Protein AF-A0AAV4FQ85-F1 (afdb_monomer_lite)

Sequence (298 aa):
MPHSGNQVNLNYLKMLDMAVTSIPEVSSVVGKAGRVESTLDPAPMSMFENIIHYKSEYKTDQNGRKITFSVDKNGEFIKNKNGALIPDEEGKYFRQWRPHIKNPDDIWKEIVKVSQFPGLTSPPKLQPIETRLIMLQTGMRAPMGIKIQGDDLKVIEAFGLALENHLKNVEEIETASIFSDRIVGKPYLLIDIHRHKIARYGLSIAQVQKQIQTLIGGMPLTTLIHKRERYKVRVRYPRELRNKAAYHILLVNYTFEGTRFDEILQLQKQLLDLKLKRITSKIQTHIAKAGIEKLIDY

Foldseek 3Di:
DVADDLVVLVVLQVQLQVLLVPAQQWDHKDKDAADDPDPLGRGHRNDIDIDIHTDDQWDADPVRHFFFFDADPVRHFDADPVRHTHTDPPGHTHGRDDPVCDDVVSSVVSSQVSSDDPPDAGDADDDPVRQSVCCVVPVDRAPDKDKFWDADLVVQQVVLVVVLVVQCPDPPFDNSFKDWDHQWFHKDKDKDFDQVLVVVVVDDPVNLVVQCCQAQVFPFPDWDDDPPDIHGDGHYDDVVCNVVPVQVRDDPDDPDDDDDPVVSSVSSCVGIDIDTDGDRDDFDDDPNITIIMIHTYD

pLDDT: mean 81.12, std 14.51, range [36.56, 97.19]

InterPro domains:
  IPR001036 Acriflavin resistance protein [PF00873] (113-244)
  IPR001036 Acriflavin resistance protein [PTHR32063] (13-252)
  IPR027463 Multidrug efflux transporter AcrB TolC docking domain, DN/DC subdomains [G3DSA:3.30.2090.10] (189-245)
  IPR027463 Multidrug efflux transporter AcrB TolC docking domain, DN/DC subdomains [SSF82714] (187-244)

Radius of gyration: 28.04 Å; chains: 1; bounding box: 68×39×86 Å

Structure (mmCIF, N/CA/C/O backbone):
data_AF-A0AAV4FQ85-F1
#
_entry.id   AF-A0AAV4FQ85-F1
#
loop_
_atom_site.group_PDB
_atom_site.id
_atom_site.type_symbol
_atom_site.label_atom_id
_atom_site.label_alt_id
_atom_site.label_comp_id
_atom_site.label_asym_id
_atom_site.label_entity_id
_atom_site.label_seq_id
_atom_site.pdbx_PDB_ins_code
_atom_site.Cartn_x
_atom_site.Cartn_y
_atom_site.Cartn_z
_atom_site.occupancy
_atom_site.B_iso_or_equiv
_atom_site.auth_seq_id
_atom_site.auth_comp_id
_atom_site.auth_asym_id
_atom_site.auth_atom_id
_atom_site.pdbx_PDB_model_num
ATOM 1 N N . MET A 1 1 ? -5.338 -8.398 -0.415 1.00 61.44 1 MET A N 1
ATOM 2 C CA . MET A 1 1 ? -5.908 -8.955 0.843 1.00 61.44 1 MET A CA 1
ATOM 3 C C . MET A 1 1 ? -6.339 -7.859 1.824 1.00 61.44 1 MET A C 1
ATOM 5 O O . MET A 1 1 ? -5.486 -7.190 2.386 1.00 61.44 1 MET A O 1
ATOM 9 N N . PRO A 1 2 ? -7.638 -7.658 2.081 1.00 63.19 2 PRO A N 1
ATOM 10 C CA . PRO A 1 2 ? -8.113 -6.557 2.931 1.00 63.19 2 PRO A CA 1
ATOM 11 C C . PRO A 1 2 ? -7.914 -6.761 4.446 1.00 63.19 2 PRO A C 1
ATOM 13 O O . PRO A 1 2 ? -7.946 -5.788 5.188 1.00 63.19 2 PRO A O 1
ATOM 16 N N . HIS A 1 3 ? -7.690 -7.984 4.938 1.00 72.00 3 HIS A N 1
ATOM 17 C CA . HIS A 1 3 ? -7.560 -8.280 6.379 1.00 72.00 3 HIS A CA 1
ATOM 18 C C . HIS A 1 3 ? -6.127 -8.601 6.843 1.00 72.00 3 HIS A C 1
ATOM 20 O O . HIS A 1 3 ? -5.936 -9.091 7.957 1.00 72.00 3 HIS A O 1
ATOM 26 N N . SER A 1 4 ? -5.117 -8.405 5.997 1.00 79.81 4 SER A N 1
ATOM 27 C CA . SER A 1 4 ? -3.714 -8.644 6.350 1.00 79.81 4 SER A CA 1
ATOM 28 C C . SER A 1 4 ? -3.194 -7.585 7.328 1.00 79.81 4 SER A C 1
ATOM 30 O O . SER A 1 4 ? -3.540 -6.404 7.251 1.00 79.81 4 SER A O 1
ATOM 32 N N . GLY A 1 5 ? -2.340 -8.011 8.262 1.00 84.75 5 GLY A N 1
ATOM 33 C CA . GLY A 1 5 ? -1.663 -7.101 9.185 1.00 84.75 5 GLY A CA 1
ATOM 34 C C . GLY A 1 5 ? -0.588 -6.261 8.490 1.00 84.75 5 GLY A C 1
ATOM 35 O O . GLY A 1 5 ? -0.039 -6.662 7.464 1.00 84.75 5 GLY A O 1
ATOM 36 N N . ASN A 1 6 ? -0.230 -5.122 9.089 1.00 89.19 6 ASN A N 1
ATOM 37 C CA . ASN A 1 6 ? 0.738 -4.178 8.512 1.00 89.19 6 ASN A CA 1
ATOM 38 C C . ASN A 1 6 ? 2.081 -4.831 8.153 1.00 89.19 6 ASN A C 1
ATOM 40 O O . ASN A 1 6 ? 2.627 -4.536 7.098 1.00 89.19 6 ASN A O 1
ATOM 44 N N . GLN A 1 7 ? 2.591 -5.745 8.985 1.00 89.50 7 GLN A N 1
ATOM 45 C CA . GLN A 1 7 ? 3.856 -6.433 8.706 1.00 89.50 7 GLN A CA 1
ATOM 46 C C . GLN A 1 7 ? 3.789 -7.275 7.429 1.00 89.50 7 GLN A C 1
ATOM 48 O O . GLN A 1 7 ? 4.711 -7.251 6.623 1.00 89.50 7 GLN A O 1
ATOM 53 N N . VAL A 1 8 ? 2.686 -8.000 7.239 1.00 90.00 8 VAL A N 1
ATOM 54 C CA . VAL A 1 8 ? 2.466 -8.826 6.048 1.00 90.00 8 VAL A CA 1
ATOM 55 C C . VAL A 1 8 ? 2.385 -7.933 4.813 1.00 90.00 8 VAL A C 1
ATOM 57 O O . VAL A 1 8 ? 3.040 -8.215 3.818 1.00 90.00 8 VAL A O 1
ATOM 60 N N . ASN A 1 9 ? 1.659 -6.815 4.901 1.00 91.06 9 ASN A N 1
ATOM 61 C CA . ASN A 1 9 ? 1.559 -5.846 3.807 1.00 91.06 9 ASN A CA 1
ATOM 62 C C . ASN A 1 9 ? 2.917 -5.244 3.428 1.00 91.06 9 ASN A C 1
ATOM 64 O O . ASN A 1 9 ? 3.238 -5.165 2.249 1.00 91.06 9 ASN A O 1
ATOM 68 N N . LEU A 1 10 ? 3.741 -4.880 4.415 1.00 92.06 10 LEU A N 1
ATOM 69 C CA . LEU A 1 10 ? 5.095 -4.383 4.165 1.00 92.06 10 LEU A CA 1
ATOM 70 C C . LEU A 1 10 ? 5.994 -5.443 3.519 1.00 92.06 10 LEU A C 1
ATOM 72 O O . LEU A 1 10 ? 6.816 -5.102 2.676 1.00 92.06 10 LEU A O 1
ATOM 76 N N . ASN A 1 11 ? 5.846 -6.716 3.894 1.00 92.69 11 ASN A N 1
ATOM 77 C CA . ASN A 1 11 ? 6.596 -7.800 3.264 1.00 92.69 11 ASN A CA 1
ATOM 78 C C . ASN A 1 11 ? 6.191 -7.966 1.793 1.00 92.69 11 ASN A C 1
ATOM 80 O O . ASN A 1 11 ? 7.070 -8.032 0.940 1.00 92.69 11 ASN A O 1
ATOM 84 N N . TYR A 1 12 ? 4.888 -7.957 1.490 1.00 92.12 12 TYR A N 1
ATOM 85 C CA . TYR A 1 12 ? 4.402 -7.999 0.107 1.00 92.12 12 TYR A CA 1
ATOM 86 C C . TYR A 1 12 ? 4.911 -6.820 -0.723 1.00 92.12 12 TYR A C 1
ATOM 88 O O . TYR A 1 12 ? 5.413 -7.040 -1.819 1.00 92.12 12 TYR A O 1
ATOM 96 N N . LEU A 1 13 ? 4.842 -5.595 -0.189 1.00 93.56 13 LEU A N 1
ATOM 97 C CA . LEU A 1 13 ? 5.357 -4.409 -0.876 1.00 93.56 13 LEU A CA 1
ATOM 98 C C . LEU A 1 13 ? 6.850 -4.552 -1.199 1.00 93.56 13 LEU A C 1
ATOM 100 O O . LEU A 1 13 ? 7.262 -4.324 -2.326 1.00 93.56 13 LEU A O 1
ATOM 104 N N . LYS A 1 14 ? 7.661 -4.999 -0.233 1.00 93.94 14 LYS A N 1
ATOM 105 C CA . LYS A 1 14 ? 9.098 -5.217 -0.455 1.00 93.94 14 LYS A CA 1
ATOM 106 C C . LYS A 1 14 ? 9.365 -6.283 -1.514 1.00 93.94 14 LYS A C 1
ATOM 108 O O . LYS A 1 14 ? 10.260 -6.110 -2.332 1.00 93.94 14 LYS A O 1
ATOM 113 N N . MET A 1 15 ? 8.623 -7.389 -1.482 1.00 93.44 15 MET A N 1
ATOM 114 C CA . MET A 1 15 ? 8.759 -8.461 -2.472 1.00 93.44 15 MET A CA 1
ATOM 115 C C . MET A 1 15 ? 8.399 -7.972 -3.876 1.00 93.44 15 MET A C 1
ATOM 117 O O . MET A 1 15 ? 9.140 -8.258 -4.813 1.00 93.44 15 MET A O 1
ATOM 121 N N . LEU A 1 16 ? 7.325 -7.188 -4.004 1.00 93.25 16 LEU A N 1
ATOM 122 C CA . LEU A 1 16 ? 6.944 -6.515 -5.246 1.00 93.25 16 LEU A CA 1
ATOM 123 C C . LEU A 1 16 ? 8.049 -5.580 -5.744 1.00 93.25 16 LEU A C 1
ATOM 125 O O . LEU A 1 16 ? 8.482 -5.710 -6.885 1.00 93.25 16 LEU A O 1
ATOM 129 N N . ASP A 1 17 ? 8.536 -4.679 -4.889 1.00 94.69 17 ASP A N 1
ATOM 130 C CA . ASP A 1 17 ? 9.570 -3.708 -5.254 1.00 94.69 17 ASP A CA 1
ATOM 131 C C . ASP A 1 17 ? 10.849 -4.413 -5.731 1.00 94.69 17 ASP A C 1
ATOM 133 O O . 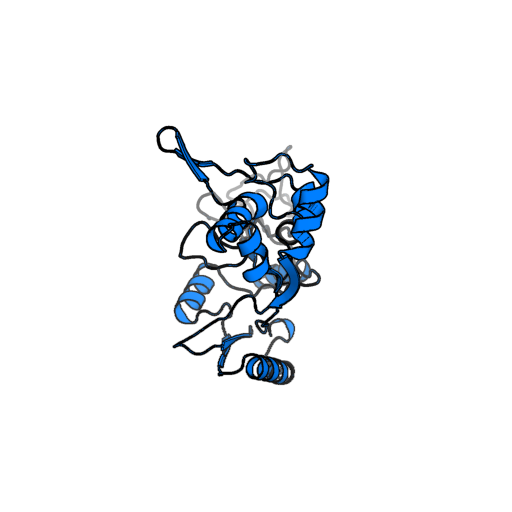ASP A 1 17 ? 11.410 -4.039 -6.761 1.00 94.69 17 ASP A O 1
ATOM 137 N N . MET A 1 18 ? 11.282 -5.473 -5.036 1.00 94.56 18 MET A N 1
ATOM 138 C CA . MET A 1 18 ? 12.440 -6.281 -5.437 1.00 94.56 18 MET A CA 1
ATOM 139 C C . MET A 1 18 ? 12.217 -6.996 -6.774 1.00 94.56 18 MET A C 1
ATOM 141 O O . MET A 1 18 ? 13.099 -6.970 -7.632 1.00 94.56 18 MET A O 1
ATOM 145 N N . ALA A 1 19 ? 11.046 -7.609 -6.969 1.00 94.69 19 ALA A N 1
ATOM 146 C CA . ALA A 1 19 ? 10.718 -8.320 -8.199 1.00 94.69 19 ALA A CA 1
ATOM 147 C C . ALA A 1 19 ? 10.706 -7.373 -9.407 1.00 94.69 19 ALA A C 1
ATOM 149 O O . ALA A 1 19 ? 11.339 -7.660 -10.420 1.00 94.69 19 ALA A O 1
ATOM 150 N N . VAL A 1 20 ? 10.073 -6.205 -9.283 1.00 94.94 20 VAL A N 1
ATOM 151 C CA . VAL A 1 20 ? 10.022 -5.209 -10.363 1.00 94.94 20 VAL A CA 1
ATOM 152 C C . VAL A 1 20 ? 11.397 -4.583 -10.616 1.00 94.94 20 VAL A C 1
ATOM 154 O O . VAL A 1 20 ? 11.780 -4.395 -11.768 1.00 94.94 20 VAL A O 1
ATOM 157 N N . THR A 1 21 ? 12.183 -4.319 -9.568 1.00 96.12 21 THR A N 1
ATOM 158 C CA . THR A 1 21 ? 13.550 -3.779 -9.707 1.00 96.12 21 THR A CA 1
ATOM 159 C C . THR A 1 21 ? 14.492 -4.748 -10.430 1.00 96.12 21 THR A C 1
ATOM 161 O O . THR A 1 21 ? 15.472 -4.314 -11.028 1.00 96.12 21 THR A O 1
ATOM 164 N N . SER A 1 22 ? 14.204 -6.055 -10.418 1.00 95.69 22 SER A N 1
ATOM 165 C CA . SER A 1 22 ? 15.015 -7.050 -11.134 1.00 95.69 22 SER A CA 1
ATOM 166 C C . SER A 1 22 ? 14.927 -6.943 -12.665 1.00 95.69 22 SER A C 1
ATOM 168 O O . SER A 1 22 ? 15.775 -7.496 -13.366 1.00 95.69 22 SER A O 1
ATOM 170 N N . ILE A 1 23 ? 13.936 -6.214 -13.194 1.00 96.75 23 ILE A N 1
ATOM 171 C CA . ILE A 1 23 ? 13.755 -6.015 -14.634 1.00 96.75 23 ILE A CA 1
ATOM 172 C C . ILE A 1 23 ? 14.841 -5.057 -15.159 1.00 96.75 23 ILE A C 1
ATOM 174 O O . ILE A 1 23 ? 14.917 -3.917 -14.697 1.00 96.75 23 ILE A O 1
ATOM 178 N N . PRO A 1 24 ? 15.659 -5.450 -16.159 1.00 96.69 24 PRO A N 1
ATOM 179 C CA . PRO A 1 24 ? 16.776 -4.630 -16.640 1.00 96.69 24 PRO A CA 1
ATOM 180 C C . PRO A 1 24 ? 16.385 -3.241 -17.155 1.00 96.69 24 PRO A C 1
ATOM 182 O O . PRO A 1 24 ? 17.183 -2.306 -17.056 1.00 96.69 24 PRO A O 1
ATOM 185 N N . GLU A 1 25 ? 15.181 -3.097 -17.703 1.00 97.19 25 GLU A N 1
ATOM 186 C CA . GLU A 1 25 ? 14.637 -1.839 -18.216 1.00 97.19 25 GLU A CA 1
ATOM 187 C C . GLU A 1 25 ? 14.148 -0.884 -17.116 1.00 97.19 25 GLU A C 1
ATOM 189 O O . GLU A 1 25 ? 13.954 0.299 -17.386 1.00 97.19 25 GLU A O 1
ATOM 194 N N . VAL A 1 26 ? 13.984 -1.350 -15.877 1.00 96.69 26 VAL A N 1
ATOM 195 C CA . VAL A 1 26 ? 13.559 -0.521 -14.742 1.00 96.69 26 VAL A CA 1
ATOM 196 C C . VAL A 1 26 ? 14.776 0.183 -14.134 1.00 96.69 26 VAL A C 1
ATOM 198 O O . VAL A 1 26 ? 15.837 -0.411 -13.936 1.00 96.69 26 VAL A O 1
ATOM 201 N N . SER A 1 27 ? 14.656 1.487 -13.870 1.00 95.56 27 SER A N 1
ATOM 202 C CA . SER A 1 27 ? 15.700 2.279 -13.207 1.00 95.56 27 SER A CA 1
ATOM 203 C C . SER A 1 27 ? 15.505 2.344 -11.697 1.00 95.56 27 SER A C 1
ATOM 205 O O . SER A 1 27 ? 16.476 2.259 -10.951 1.00 95.56 27 SER A O 1
ATOM 207 N N . SER A 1 28 ? 14.264 2.524 -11.245 1.00 95.94 28 SER A N 1
ATOM 208 C CA . SER A 1 28 ? 13.915 2.583 -9.828 1.00 95.94 28 SER A CA 1
ATOM 209 C C . SER A 1 28 ? 12.440 2.263 -9.613 1.00 95.94 28 SER A C 1
ATOM 211 O O . SER A 1 28 ? 11.601 2.479 -10.490 1.00 95.94 28 SER A O 1
ATOM 213 N N . VAL A 1 29 ? 12.136 1.757 -8.420 1.00 96.31 29 VAL A N 1
ATOM 214 C CA . VAL A 1 29 ? 10.777 1.476 -7.960 1.00 96.31 29 VAL A CA 1
ATOM 215 C C . VAL A 1 29 ? 10.595 2.132 -6.602 1.00 96.31 29 VAL A C 1
ATOM 217 O O . VAL A 1 29 ? 11.441 1.985 -5.720 1.00 96.31 29 VAL A O 1
ATOM 220 N N . VAL A 1 30 ? 9.495 2.860 -6.437 1.00 95.75 30 VAL A N 1
ATOM 221 C CA . VAL A 1 30 ? 9.103 3.465 -5.165 1.00 95.75 30 VAL A CA 1
ATOM 222 C C . VAL A 1 30 ? 7.726 2.939 -4.788 1.00 95.75 30 VAL A C 1
ATOM 224 O O . VAL A 1 30 ? 6.711 3.401 -5.311 1.00 95.75 30 VAL A O 1
ATOM 227 N N . GLY A 1 31 ? 7.699 1.954 -3.893 1.00 94.38 31 GLY A N 1
ATOM 228 C CA . GLY A 1 31 ? 6.477 1.403 -3.327 1.00 94.38 31 GLY A CA 1
ATOM 229 C C . GLY A 1 31 ? 5.940 2.235 -2.159 1.00 94.38 31 GLY A C 1
ATOM 230 O O . GLY A 1 31 ? 6.670 2.608 -1.238 1.00 94.38 31 GLY A O 1
ATOM 231 N N . LYS A 1 32 ? 4.629 2.477 -2.149 1.00 93.81 32 LYS A N 1
ATOM 232 C CA . LYS A 1 32 ? 3.880 3.084 -1.041 1.00 93.81 32 LYS A CA 1
ATOM 233 C C . LYS A 1 32 ? 2.794 2.119 -0.583 1.00 93.81 32 LYS A C 1
ATOM 235 O O . LYS A 1 32 ? 1.894 1.792 -1.350 1.00 93.81 32 LYS A O 1
ATOM 240 N N . ALA A 1 33 ? 2.821 1.731 0.690 1.00 92.69 33 ALA A N 1
ATOM 241 C CA . ALA A 1 33 ? 1.699 1.049 1.332 1.00 92.69 33 ALA A CA 1
ATOM 242 C C . ALA A 1 33 ? 0.849 2.037 2.129 1.00 92.69 33 ALA A C 1
ATOM 244 O O . ALA A 1 33 ? 1.360 2.761 2.983 1.00 92.69 33 ALA A O 1
ATOM 245 N N . GLY A 1 34 ? -0.462 2.016 1.897 1.00 91.12 34 GLY A N 1
ATOM 246 C CA . GLY A 1 34 ? -1.379 2.936 2.555 1.00 91.12 34 GLY A CA 1
ATOM 247 C C . GLY A 1 34 ? -1.196 4.373 2.090 1.00 91.12 34 GLY A C 1
ATOM 248 O O . GLY A 1 34 ? -0.995 4.628 0.901 1.00 91.12 34 GLY A O 1
ATOM 249 N N . ARG A 1 35 ? -1.325 5.306 3.030 1.00 91.62 35 ARG A N 1
ATOM 250 C CA . ARG A 1 35 ? -1.405 6.737 2.751 1.00 91.62 35 ARG A CA 1
ATOM 251 C C . ARG A 1 35 ? -0.187 7.508 3.223 1.00 91.62 35 ARG A C 1
ATOM 253 O O . ARG A 1 35 ? 0.431 7.146 4.223 1.00 91.62 35 ARG A O 1
ATOM 260 N N . VAL A 1 36 ? 0.079 8.621 2.554 1.00 91.88 36 VAL A N 1
ATOM 261 C CA . VAL A 1 36 ? 0.921 9.688 3.104 1.00 91.88 36 VAL A CA 1
ATOM 262 C C . VAL A 1 36 ? 0.163 10.489 4.174 1.00 91.88 36 VAL A C 1
ATOM 264 O O . VAL A 1 36 ? -1.062 10.416 4.272 1.00 91.88 36 VAL A O 1
ATOM 267 N N . GLU A 1 37 ? 0.878 11.276 4.980 1.00 89.50 37 GLU A N 1
ATOM 268 C CA . GLU A 1 37 ? 0.290 12.197 5.970 1.00 89.50 37 GLU A CA 1
ATOM 269 C C . GLU A 1 37 ? -0.322 13.434 5.280 1.00 89.50 37 GLU A C 1
ATOM 271 O O . GLU A 1 37 ? 0.111 14.568 5.467 1.00 89.50 37 GLU A O 1
ATOM 276 N N . SER A 1 38 ? -1.323 13.200 4.429 1.00 90.12 38 SER A N 1
ATOM 277 C CA . SER A 1 38 ? -2.086 14.215 3.703 1.00 90.12 38 SER A CA 1
ATOM 278 C C . SER A 1 38 ? -3.536 13.768 3.538 1.00 90.12 38 SER A C 1
ATOM 280 O O . SER A 1 38 ? -3.832 12.579 3.418 1.00 90.12 38 SER A O 1
ATOM 282 N N . THR A 1 39 ? -4.458 14.727 3.498 1.00 87.06 39 THR A N 1
ATOM 283 C CA . THR A 1 39 ? -5.887 14.479 3.252 1.00 87.06 39 THR A CA 1
ATOM 284 C C . THR A 1 39 ? -6.181 14.023 1.823 1.00 87.06 39 THR A C 1
ATOM 286 O O . THR A 1 39 ? -7.237 13.447 1.583 1.00 87.06 39 THR A O 1
ATOM 289 N N . LEU A 1 40 ? -5.250 14.239 0.889 1.00 86.62 40 LEU A N 1
ATOM 290 C CA . LEU A 1 40 ? -5.392 13.862 -0.522 1.00 86.62 40 LEU A CA 1
ATOM 291 C C . LEU A 1 40 ? -5.243 12.354 -0.775 1.00 86.62 40 LEU A C 1
ATOM 293 O O . LEU A 1 40 ? -5.509 11.890 -1.881 1.00 86.62 40 LEU A O 1
ATOM 297 N N . ASP A 1 41 ? -4.813 11.585 0.228 1.00 87.44 41 ASP A N 1
ATOM 298 C CA . ASP A 1 41 ? -4.519 10.164 0.083 1.00 87.44 41 ASP A CA 1
ATOM 299 C C . ASP A 1 41 ? -5.301 9.315 1.105 1.00 87.44 41 ASP A C 1
ATOM 301 O O . ASP A 1 41 ? -4.893 9.160 2.258 1.00 87.44 41 ASP A O 1
ATOM 305 N N . PRO A 1 42 ? -6.457 8.746 0.718 1.00 85.31 42 PRO A N 1
ATOM 306 C CA . PRO A 1 42 ? -7.271 7.917 1.603 1.00 85.31 42 PRO A CA 1
ATOM 307 C C . PRO A 1 42 ? -6.884 6.425 1.571 1.00 85.31 42 PRO A C 1
ATOM 309 O O . PRO A 1 42 ? -7.661 5.580 2.028 1.00 85.31 42 PRO A O 1
ATOM 312 N N . ALA A 1 43 ? -5.726 6.059 1.006 1.00 86.88 43 ALA A N 1
ATOM 313 C CA . ALA A 1 43 ? -5.353 4.665 0.780 1.00 86.88 43 ALA A CA 1
ATOM 314 C C . ALA A 1 43 ? -5.179 3.852 2.090 1.00 86.88 43 ALA A C 1
ATOM 316 O O . ALA A 1 43 ? -4.446 4.258 2.998 1.00 86.88 43 ALA A O 1
ATOM 317 N N . PRO A 1 44 ? -5.819 2.671 2.219 1.00 86.44 44 PRO A N 1
ATOM 318 C CA . PRO A 1 44 ? -5.615 1.778 3.360 1.00 86.44 44 PRO A CA 1
ATOM 319 C C . PRO A 1 44 ? -4.288 1.009 3.257 1.00 86.44 44 PRO A C 1
ATOM 321 O O . PRO A 1 44 ? -3.802 0.748 2.166 1.00 86.44 44 PRO A O 1
ATOM 324 N N . MET A 1 45 ? -3.751 0.520 4.381 1.00 87.69 45 MET A N 1
ATOM 325 C CA . MET A 1 45 ? -2.481 -0.242 4.415 1.00 87.69 45 MET A CA 1
ATOM 326 C C . MET A 1 45 ? -2.439 -1.513 3.548 1.00 87.69 45 MET A C 1
ATOM 328 O O . MET A 1 45 ? -1.358 -2.026 3.284 1.00 87.69 45 MET A O 1
ATOM 332 N N . SER A 1 46 ? -3.592 -2.057 3.156 1.00 85.00 46 SER A N 1
ATOM 333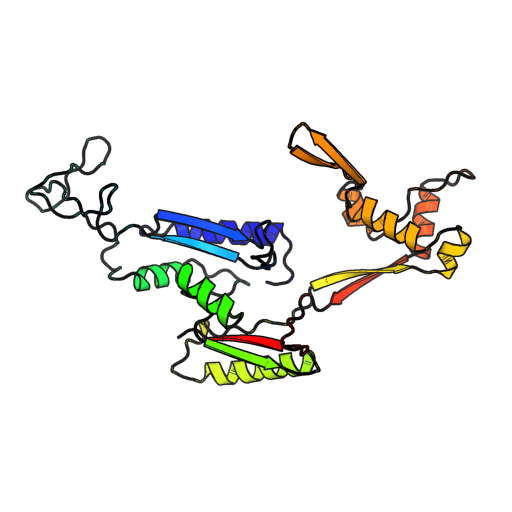 C CA . SER A 1 46 ? -3.698 -3.232 2.278 1.00 85.00 46 SER A CA 1
ATOM 334 C C . SER A 1 46 ? -3.602 -2.895 0.788 1.00 85.00 46 SER A C 1
ATOM 336 O O . SER A 1 46 ? -3.757 -3.785 -0.042 1.00 85.00 46 SER A O 1
ATOM 338 N N . MET A 1 47 ? -3.437 -1.617 0.457 1.00 87.06 47 MET A N 1
ATOM 339 C CA . MET A 1 47 ? -3.337 -1.104 -0.898 1.00 87.06 47 MET A CA 1
ATOM 340 C C . MET A 1 47 ? -1.933 -0.559 -1.131 1.00 87.06 47 MET A C 1
ATOM 342 O O . MET A 1 47 ? -1.395 0.164 -0.285 1.00 87.06 47 MET A O 1
ATOM 346 N N . PHE A 1 48 ? -1.384 -0.898 -2.294 1.00 90.12 48 PHE A N 1
ATOM 347 C CA . PHE A 1 48 ? -0.051 -0.504 -2.721 1.00 90.12 48 PHE A CA 1
ATOM 348 C C . PHE A 1 48 ? -0.138 0.396 -3.951 1.00 90.12 48 PHE A C 1
ATOM 350 O O . PHE A 1 48 ? -0.970 0.172 -4.828 1.00 90.12 48 PHE A O 1
ATOM 357 N N . GLU A 1 49 ? 0.706 1.418 -3.989 1.00 90.69 49 GLU A N 1
ATOM 358 C CA . GLU A 1 49 ? 0.964 2.235 -5.171 1.00 90.69 49 GLU A CA 1
ATOM 359 C C . GLU A 1 49 ? 2.464 2.197 -5.433 1.00 90.69 49 GLU A C 1
ATOM 361 O O . GLU A 1 49 ? 3.250 2.564 -4.560 1.00 90.69 49 GLU A O 1
ATOM 366 N N . ASN A 1 50 ? 2.853 1.768 -6.628 1.00 91.75 50 ASN A N 1
ATOM 367 C CA . ASN A 1 50 ? 4.249 1.650 -7.014 1.00 91.75 50 ASN A CA 1
ATOM 368 C C . ASN A 1 50 ? 4.526 2.634 -8.148 1.00 91.75 50 ASN A C 1
ATOM 370 O O . ASN A 1 50 ? 3.946 2.516 -9.225 1.00 91.75 50 ASN A O 1
ATOM 374 N N . ILE A 1 51 ? 5.419 3.596 -7.914 1.00 94.12 51 ILE A N 1
ATOM 375 C CA . ILE A 1 51 ? 5.945 4.456 -8.978 1.00 94.12 51 ILE A CA 1
ATOM 376 C C . ILE A 1 51 ? 7.166 3.755 -9.560 1.00 94.12 51 ILE A C 1
ATOM 378 O O . ILE A 1 51 ? 8.152 3.533 -8.857 1.00 94.12 51 ILE A O 1
ATOM 382 N N . ILE A 1 52 ? 7.085 3.384 -10.835 1.00 94.94 52 ILE A N 1
ATOM 383 C CA . ILE A 1 52 ? 8.139 2.657 -11.541 1.00 94.94 52 ILE A CA 1
ATOM 384 C C . ILE A 1 52 ? 8.729 3.591 -12.590 1.00 94.94 52 ILE A C 1
ATOM 386 O O . ILE A 1 52 ? 8.023 4.057 -13.483 1.00 94.94 52 ILE A O 1
ATOM 390 N N . HIS A 1 53 ? 10.025 3.856 -12.488 1.00 95.06 53 HIS A N 1
ATOM 391 C CA . HIS A 1 53 ? 10.753 4.615 -13.494 1.00 95.06 53 HIS A CA 1
ATOM 392 C C . HIS A 1 53 ? 11.428 3.652 -14.466 1.00 95.06 53 HIS A C 1
ATOM 394 O O . HIS A 1 53 ? 12.123 2.719 -14.054 1.00 95.06 53 HIS A O 1
ATOM 400 N N . TYR A 1 54 ? 11.226 3.874 -15.761 1.00 94.94 54 TYR A N 1
ATOM 401 C CA . TYR A 1 54 ? 11.912 3.126 -16.810 1.00 94.94 54 TYR A CA 1
ATOM 402 C C . TYR A 1 54 ? 13.197 3.843 -17.209 1.00 94.94 54 TYR A C 1
ATOM 404 O O . TYR A 1 54 ? 13.273 5.073 -17.229 1.00 94.94 54 TYR A O 1
ATOM 412 N N . LYS A 1 55 ? 14.205 3.064 -17.595 1.00 94.44 55 LYS A N 1
ATOM 413 C CA . LYS A 1 55 ? 15.333 3.573 -18.369 1.00 94.44 55 LYS A CA 1
ATOM 414 C C . LYS A 1 55 ? 14.813 4.009 -19.734 1.00 94.44 55 LYS A C 1
ATOM 416 O O . LYS A 1 55 ? 13.967 3.338 -20.323 1.00 94.44 55 LYS A O 1
ATOM 421 N N . SER A 1 56 ? 15.359 5.093 -20.268 1.00 94.69 56 SER A N 1
ATOM 422 C CA . SER A 1 56 ? 15.148 5.463 -21.667 1.00 94.69 56 SER A CA 1
ATOM 423 C C . SER A 1 56 ? 15.611 4.336 -22.599 1.00 94.69 56 SER A C 1
ATOM 425 O O . SER A 1 56 ? 16.583 3.640 -22.296 1.00 94.69 56 SER A O 1
ATOM 427 N N . GLU A 1 57 ? 14.959 4.168 -23.753 1.00 94.38 57 GLU A N 1
ATOM 428 C CA . GLU A 1 57 ? 15.339 3.119 -24.712 1.00 94.38 57 GLU A CA 1
ATOM 429 C C . GLU A 1 57 ? 16.813 3.221 -25.123 1.00 94.38 57 GLU A C 1
ATOM 431 O O . GLU A 1 57 ? 17.514 2.214 -25.195 1.00 94.38 57 GLU A O 1
ATOM 436 N N . TYR A 1 58 ? 17.299 4.443 -25.328 1.00 94.69 58 TYR A N 1
ATOM 437 C CA . TYR A 1 58 ? 18.697 4.742 -25.621 1.00 94.69 58 TYR A CA 1
ATOM 438 C C . TYR A 1 58 ? 19.321 5.509 -24.467 1.00 94.69 58 TYR A C 1
ATOM 440 O O . TYR A 1 58 ? 18.627 6.259 -23.781 1.00 94.69 58 TYR A O 1
ATOM 448 N N . LYS A 1 59 ? 20.625 5.346 -24.246 1.00 92.81 59 LYS A N 1
ATOM 449 C CA . LYS A 1 59 ? 21.345 6.115 -23.228 1.00 92.81 59 LYS A CA 1
ATOM 450 C C . LYS A 1 59 ? 21.267 7.615 -23.549 1.00 92.81 59 LYS A C 1
ATOM 452 O O . LYS A 1 59 ? 21.482 8.018 -24.694 1.00 92.81 59 LYS A O 1
ATOM 457 N N . THR A 1 60 ? 20.974 8.425 -22.537 1.00 92.56 60 THR A N 1
ATOM 458 C CA . THR A 1 60 ? 20.871 9.883 -22.657 1.00 92.56 60 THR A CA 1
ATOM 459 C C . THR A 1 60 ? 21.851 10.602 -21.737 1.00 92.56 60 THR A C 1
ATOM 461 O O . THR A 1 60 ? 22.330 10.027 -20.756 1.00 92.56 60 THR A O 1
ATOM 464 N N . ASP A 1 61 ? 22.124 11.867 -22.051 1.00 89.44 61 ASP A N 1
ATOM 465 C CA . ASP A 1 61 ? 22.768 12.811 -21.139 1.00 89.44 61 ASP A CA 1
ATOM 466 C C . ASP A 1 61 ? 21.797 13.297 -20.038 1.00 89.44 61 ASP A C 1
ATOM 468 O O . ASP A 1 61 ? 20.650 12.847 -19.936 1.00 89.44 61 ASP A O 1
ATOM 472 N N . GLN A 1 62 ? 22.257 14.235 -19.204 1.00 88.88 62 GLN A N 1
ATOM 473 C CA . GLN A 1 62 ? 21.455 14.845 -18.134 1.00 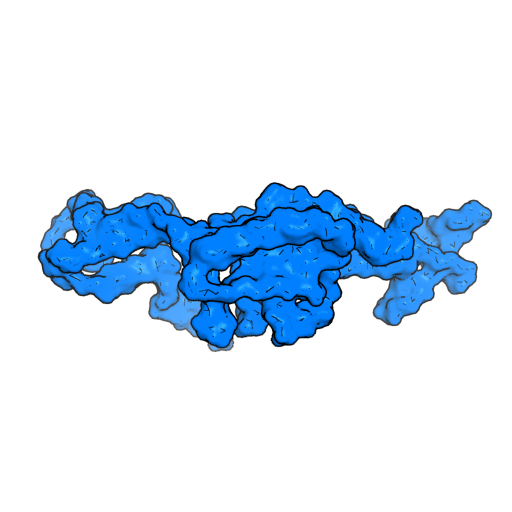88.88 62 GLN A CA 1
ATOM 474 C C . GLN A 1 62 ? 20.268 15.674 -18.655 1.00 88.88 62 GLN A C 1
ATOM 476 O O . GLN A 1 62 ? 19.310 15.893 -17.919 1.00 88.88 62 GLN A O 1
ATOM 481 N N . ASN A 1 63 ? 20.312 16.104 -19.919 1.00 89.94 63 ASN A N 1
ATOM 482 C CA . ASN A 1 63 ? 19.265 16.883 -20.577 1.00 89.94 63 ASN A CA 1
ATOM 483 C C . ASN A 1 63 ? 18.285 15.997 -21.368 1.00 89.94 63 ASN A C 1
ATOM 485 O O . ASN A 1 63 ? 17.402 16.516 -22.050 1.00 89.94 63 ASN A O 1
ATOM 489 N N . GLY A 1 64 ? 18.443 14.668 -21.320 1.00 87.44 64 GLY A N 1
ATOM 490 C CA . GLY A 1 64 ? 17.603 13.717 -22.049 1.00 87.44 64 GLY A CA 1
ATOM 491 C C . GLY A 1 64 ? 17.947 13.572 -23.535 1.00 87.44 64 GLY A C 1
ATOM 492 O O . GLY A 1 64 ? 17.213 12.906 -24.268 1.00 87.44 64 GLY A O 1
ATOM 493 N N . ARG A 1 65 ? 19.056 14.151 -24.009 1.00 90.00 65 ARG A N 1
ATOM 494 C CA . ARG A 1 65 ? 19.514 13.991 -25.395 1.00 90.00 65 ARG A CA 1
ATOM 495 C C . ARG A 1 65 ? 20.214 12.649 -25.551 1.00 90.00 65 ARG A C 1
ATOM 497 O O . ARG A 1 65 ? 21.009 12.256 -24.700 1.00 90.00 65 ARG A O 1
ATOM 504 N N . LYS A 1 66 ? 19.913 11.930 -26.636 1.00 92.12 66 LYS A N 1
ATOM 505 C CA . LYS A 1 66 ? 20.567 10.650 -26.944 1.00 92.12 66 LYS A CA 1
ATOM 506 C C . LYS A 1 66 ? 22.055 10.885 -27.193 1.00 92.12 66 LYS A C 1
ATOM 508 O O . LYS A 1 66 ? 22.404 11.786 -27.949 1.00 92.12 66 LYS A O 1
ATOM 513 N N . ILE A 1 67 ? 22.895 10.045 -26.598 1.00 92.38 67 ILE A N 1
ATOM 514 C CA . ILE A 1 67 ? 24.351 10.104 -26.756 1.00 92.38 67 ILE A CA 1
ATOM 515 C C . ILE A 1 67 ? 24.879 8.854 -27.455 1.00 92.38 67 ILE A C 1
ATOM 517 O O . ILE A 1 67 ? 24.330 7.753 -27.318 1.00 92.38 67 ILE A O 1
ATOM 521 N N . THR A 1 68 ? 25.934 9.052 -28.229 1.00 92.75 68 THR A N 1
ATOM 522 C CA . THR A 1 68 ? 26.615 8.046 -29.041 1.00 92.75 68 THR A CA 1
ATOM 523 C C . THR A 1 68 ? 27.891 7.562 -28.352 1.00 92.75 68 THR A C 1
ATOM 525 O O . THR A 1 68 ? 28.472 8.255 -27.515 1.00 92.75 68 THR A O 1
ATOM 528 N N . PHE A 1 69 ? 28.293 6.330 -28.661 1.00 93.75 69 PHE A N 1
ATOM 529 C CA . PHE A 1 69 ? 29.437 5.656 -28.045 1.00 93.75 69 PHE A CA 1
ATOM 530 C C . PHE A 1 69 ? 30.295 4.960 -29.092 1.00 93.75 69 PHE A C 1
ATOM 532 O O . PHE A 1 69 ? 29.760 4.464 -30.092 1.00 93.75 69 PHE A O 1
ATOM 539 N N . SER A 1 70 ? 31.600 4.872 -28.826 1.00 91.00 70 SER A N 1
ATOM 540 C CA . SER A 1 70 ? 32.548 4.204 -29.717 1.00 91.00 70 SER A CA 1
ATOM 541 C C . SER A 1 70 ? 32.203 2.727 -29.882 1.00 91.00 70 SER A C 1
ATOM 543 O O . SER A 1 70 ? 31.891 2.019 -28.915 1.00 91.00 70 SER A O 1
ATOM 545 N N . VAL A 1 71 ? 32.316 2.255 -31.119 1.00 90.50 71 VAL A N 1
ATOM 546 C CA . VAL A 1 71 ? 32.136 0.854 -31.498 1.00 90.50 71 VAL A CA 1
ATOM 547 C C . VAL A 1 71 ? 33.393 0.331 -32.177 1.00 90.50 71 VAL A C 1
ATOM 549 O O . VAL A 1 71 ? 34.112 1.082 -32.834 1.00 90.50 71 VAL A O 1
ATOM 552 N N . ASP A 1 72 ? 33.678 -0.953 -32.006 1.00 89.12 72 ASP A N 1
ATOM 553 C CA . ASP A 1 72 ? 34.769 -1.616 -32.705 1.00 89.12 72 ASP A CA 1
ATOM 554 C C . ASP A 1 72 ? 34.393 -1.961 -34.161 1.00 89.12 72 ASP A C 1
ATOM 556 O O . ASP A 1 72 ? 33.287 -1.689 -34.639 1.00 89.12 72 ASP A O 1
ATOM 560 N N . LYS A 1 73 ? 35.324 -2.595 -34.886 1.00 86.00 73 LYS A N 1
ATOM 561 C CA . LYS A 1 73 ? 35.122 -3.005 -36.287 1.00 86.00 73 LYS A CA 1
ATOM 562 C C . LYS A 1 73 ? 34.001 -4.039 -36.468 1.00 86.00 73 LYS A C 1
ATOM 564 O O . LYS A 1 73 ? 33.477 -4.158 -37.571 1.00 86.00 73 LYS A O 1
ATOM 569 N N . ASN A 1 74 ? 33.627 -4.754 -35.407 1.00 85.19 74 ASN A N 1
ATOM 570 C CA . ASN A 1 74 ? 32.553 -5.746 -35.402 1.00 85.19 74 ASN A CA 1
ATOM 571 C C . ASN A 1 74 ? 31.202 -5.127 -34.993 1.00 85.19 74 ASN A C 1
ATOM 573 O O . ASN A 1 74 ? 30.168 -5.789 -35.065 1.00 85.19 74 ASN A O 1
ATOM 577 N N . GLY A 1 75 ? 31.191 -3.847 -34.602 1.00 82.31 75 GLY A N 1
ATOM 578 C CA . GLY A 1 75 ? 30.011 -3.127 -34.139 1.00 82.31 75 GLY A CA 1
ATOM 579 C C . GLY A 1 75 ? 29.712 -3.302 -32.648 1.00 82.31 75 GLY A C 1
ATOM 580 O O . GLY A 1 75 ? 28.635 -2.892 -32.211 1.00 82.31 75 GLY A O 1
ATOM 581 N N . GLU A 1 76 ? 30.628 -3.880 -31.868 1.00 86.81 76 GLU A N 1
ATOM 582 C CA . GLU A 1 76 ? 30.501 -4.007 -30.417 1.00 86.81 76 GLU A CA 1
ATOM 583 C C . GLU A 1 76 ? 30.936 -2.721 -29.709 1.00 86.81 76 GLU A C 1
ATOM 585 O O . GLU A 1 76 ? 31.886 -2.049 -30.106 1.00 86.81 76 GLU A O 1
ATOM 590 N N . PHE A 1 77 ? 30.236 -2.355 -28.634 1.00 90.19 77 PHE A N 1
ATOM 591 C CA . PHE A 1 77 ? 30.533 -1.131 -27.893 1.00 90.19 77 PHE A CA 1
ATOM 592 C C . PHE A 1 77 ? 31.812 -1.256 -27.064 1.00 90.19 77 PHE A C 1
ATOM 594 O O . PHE A 1 77 ? 31.919 -2.124 -26.192 1.00 90.19 77 PHE A O 1
ATOM 601 N N . ILE A 1 78 ? 32.736 -0.316 -27.265 1.00 89.06 78 ILE A N 1
ATOM 602 C CA . ILE A 1 78 ? 34.001 -0.267 -26.534 1.00 89.06 78 ILE A CA 1
ATOM 603 C C . ILE A 1 78 ? 33.742 0.247 -25.111 1.00 89.06 78 ILE A C 1
ATOM 605 O O . ILE A 1 78 ? 33.097 1.279 -24.894 1.00 89.06 78 ILE A O 1
ATOM 609 N N . LYS A 1 79 ? 34.259 -0.484 -24.120 1.00 89.62 79 LYS A N 1
ATOM 610 C CA . LYS A 1 79 ? 34.166 -0.139 -22.696 1.00 89.62 79 LYS A CA 1
ATOM 611 C C . LYS A 1 79 ? 35.551 0.167 -22.133 1.00 89.62 79 LYS A C 1
ATOM 613 O O . LYS A 1 79 ? 36.540 -0.446 -22.526 1.00 89.62 79 LYS A O 1
ATOM 618 N N . ASN A 1 80 ? 35.624 1.097 -21.188 1.00 89.19 80 ASN A N 1
ATOM 619 C CA . ASN A 1 80 ? 36.853 1.384 -20.454 1.00 89.19 80 ASN A CA 1
ATOM 620 C C . ASN A 1 80 ? 37.193 0.260 -19.449 1.00 89.19 80 ASN A C 1
ATOM 622 O O . ASN A 1 80 ? 36.415 -0.674 -19.248 1.00 89.19 80 ASN A O 1
ATOM 626 N N . LYS A 1 81 ? 38.336 0.378 -18.757 1.00 86.69 81 LYS A N 1
ATOM 627 C CA . LYS A 1 81 ? 38.792 -0.594 -17.737 1.00 86.69 81 LYS A CA 1
ATOM 628 C C . LYS A 1 81 ? 37.789 -0.828 -16.593 1.00 86.69 81 LYS A C 1
ATOM 630 O O . LYS A 1 81 ? 37.865 -1.853 -15.927 1.00 86.69 81 LYS A O 1
ATOM 635 N N . ASN A 1 82 ? 36.839 0.087 -16.400 1.00 85.75 82 ASN A N 1
ATOM 636 C CA . ASN A 1 82 ? 35.804 0.020 -15.368 1.00 85.75 82 ASN A CA 1
ATOM 637 C C . ASN A 1 82 ? 34.456 -0.490 -15.921 1.00 85.75 82 ASN A C 1
ATOM 639 O O . ASN A 1 82 ? 33.450 -0.459 -15.216 1.00 85.75 82 ASN A O 1
ATOM 643 N N . GLY A 1 83 ? 34.404 -0.918 -17.188 1.00 82.88 83 GLY A N 1
ATOM 644 C CA . GLY A 1 83 ? 33.193 -1.409 -17.848 1.00 82.88 83 GLY A CA 1
ATOM 645 C C . GLY A 1 83 ? 32.217 -0.322 -18.318 1.00 82.88 83 GLY A C 1
ATOM 646 O O . GLY A 1 83 ? 31.124 -0.654 -18.780 1.00 82.88 83 GLY A O 1
ATOM 647 N N . ALA A 1 84 ? 32.580 0.961 -18.228 1.00 86.50 84 ALA A N 1
ATOM 648 C CA . ALA A 1 84 ? 31.750 2.065 -18.704 1.00 86.50 84 ALA A CA 1
ATOM 649 C C . ALA A 1 84 ? 31.961 2.320 -20.205 1.00 86.50 84 ALA A C 1
ATOM 651 O O . ALA A 1 84 ? 33.080 2.221 -20.707 1.00 86.50 84 ALA A O 1
ATOM 652 N N . LEU A 1 85 ? 30.881 2.660 -20.910 1.00 89.12 85 LEU A N 1
ATOM 653 C CA . LEU A 1 85 ? 30.903 2.992 -22.337 1.00 89.12 85 LEU A CA 1
ATOM 654 C C . LEU A 1 85 ? 31.663 4.305 -22.578 1.00 89.12 85 LEU A C 1
ATOM 656 O O . LEU A 1 85 ? 31.527 5.238 -21.784 1.00 89.12 85 LEU A O 1
ATOM 660 N N . ILE A 1 86 ? 32.426 4.379 -23.671 1.00 89.38 86 ILE A N 1
ATOM 661 C CA . ILE A 1 86 ? 33.217 5.561 -24.047 1.00 89.38 86 ILE A CA 1
ATOM 662 C C . ILE A 1 86 ? 32.387 6.445 -24.996 1.00 89.38 86 ILE A C 1
ATOM 664 O O . ILE A 1 86 ? 32.035 5.964 -26.076 1.00 89.38 86 ILE A O 1
ATOM 668 N N . PRO A 1 87 ? 32.009 7.679 -24.603 1.00 89.69 87 PRO A N 1
ATOM 669 C CA . PRO A 1 87 ? 31.261 8.590 -25.471 1.00 89.69 87 PRO A CA 1
ATOM 670 C C . PRO A 1 87 ? 32.065 8.979 -26.714 1.00 89.69 87 PRO A C 1
ATOM 672 O O . PRO A 1 87 ? 33.269 9.202 -26.614 1.00 89.69 87 PRO A O 1
ATOM 675 N N . ASP A 1 88 ? 31.387 9.076 -27.855 1.00 89.81 88 ASP A N 1
ATOM 676 C CA . ASP A 1 88 ? 31.998 9.351 -29.160 1.00 89.81 88 ASP A CA 1
ATOM 677 C C . ASP A 1 88 ? 30.983 10.014 -30.086 1.00 89.81 88 ASP A C 1
ATOM 679 O O . ASP A 1 88 ? 29.901 9.461 -30.288 1.00 89.81 88 ASP A O 1
ATOM 683 N N . GLU A 1 89 ? 31.303 11.184 -30.634 1.00 85.38 89 GLU A N 1
ATOM 684 C CA . GLU A 1 89 ? 30.384 11.966 -31.472 1.00 85.38 89 GLU A CA 1
ATOM 685 C C . GLU A 1 89 ? 30.050 11.264 -32.798 1.00 85.38 89 GLU A C 1
ATOM 687 O O . GLU A 1 89 ? 28.932 11.403 -33.290 1.00 85.38 89 GLU A O 1
ATOM 692 N N . GLU A 1 90 ? 30.958 10.437 -33.327 1.00 85.50 90 GLU A N 1
ATOM 693 C CA . GLU A 1 90 ? 30.747 9.652 -34.557 1.00 85.50 90 GLU A CA 1
ATOM 694 C C . GLU A 1 90 ? 30.277 8.211 -34.274 1.00 85.50 90 GLU A C 1
ATOM 696 O O . GLU A 1 90 ? 30.126 7.382 -35.175 1.00 85.50 90 GLU A O 1
ATOM 701 N N . GLY A 1 91 ? 30.042 7.894 -32.999 1.00 88.75 91 GLY A N 1
ATOM 702 C CA . GLY A 1 91 ? 29.661 6.567 -32.540 1.00 88.75 91 GLY A CA 1
ATOM 703 C C . GLY A 1 91 ? 28.208 6.175 -32.838 1.00 88.75 91 GLY A C 1
ATOM 704 O O . GLY A 1 91 ? 27.446 6.854 -33.524 1.00 88.75 91 GLY A O 1
ATOM 705 N N . LYS A 1 92 ? 27.771 5.057 -32.248 1.00 91.25 92 LYS A N 1
ATOM 706 C CA . LYS A 1 92 ? 26.380 4.573 -32.353 1.00 91.25 92 LYS A CA 1
ATOM 707 C C . LYS A 1 92 ? 25.610 4.791 -31.054 1.00 91.25 92 LYS A C 1
ATOM 709 O O . LYS A 1 92 ? 26.187 4.804 -29.968 1.00 91.25 92 LYS A O 1
ATOM 714 N N . TYR A 1 93 ? 24.286 4.922 -31.143 1.00 92.69 93 TYR A N 1
ATOM 715 C CA . TYR A 1 93 ? 23.435 5.002 -29.953 1.00 92.69 93 TYR A CA 1
ATOM 716 C C . TYR A 1 93 ? 23.423 3.677 -29.193 1.00 92.69 93 TYR A C 1
ATOM 718 O O . TYR A 1 93 ? 23.083 2.630 -29.748 1.00 92.69 93 TYR A O 1
ATOM 726 N N . PHE A 1 94 ? 23.714 3.729 -27.894 1.00 92.56 94 PHE A N 1
ATOM 727 C CA . PHE A 1 94 ? 23.616 2.555 -27.036 1.00 92.56 94 PHE A CA 1
ATOM 728 C C . PHE A 1 94 ? 22.166 2.318 -26.613 1.00 92.56 94 PHE A C 1
ATOM 730 O O . PHE A 1 94 ? 21.588 3.109 -25.859 1.00 92.56 94 PHE A O 1
ATOM 737 N N . ARG A 1 95 ? 21.582 1.217 -27.086 1.00 93.62 95 ARG A N 1
ATOM 738 C CA . ARG A 1 95 ? 20.240 0.782 -26.694 1.00 93.62 95 ARG A CA 1
ATOM 739 C C . ARG A 1 95 ? 20.291 0.054 -25.350 1.00 93.62 95 ARG A C 1
ATOM 741 O O . ARG A 1 95 ? 21.004 -0.932 -25.206 1.00 93.62 95 ARG A O 1
ATOM 748 N N . GLN A 1 96 ? 19.528 0.538 -24.374 1.00 94.12 96 GLN A N 1
ATOM 749 C CA . GLN A 1 96 ? 19.473 -0.005 -23.014 1.00 94.12 96 GLN A CA 1
ATOM 750 C C . GLN A 1 96 ? 18.472 -1.154 -22.865 1.00 94.12 96 GLN A C 1
ATOM 752 O O . GLN A 1 96 ? 18.659 -2.008 -22.002 1.00 94.12 96 GLN A O 1
ATOM 757 N N . TRP A 1 97 ? 17.404 -1.168 -23.664 1.00 96.06 97 TRP A N 1
ATOM 758 C CA . TRP A 1 97 ? 16.373 -2.203 -23.581 1.00 96.06 97 TRP A CA 1
ATOM 759 C C . TRP A 1 97 ? 16.825 -3.503 -24.243 1.00 96.06 97 TRP A C 1
ATOM 761 O O . TRP A 1 97 ? 17.483 -3.483 -25.292 1.00 96.06 97 TRP A O 1
ATOM 771 N N . ARG A 1 98 ? 16.425 -4.643 -23.667 1.00 96.25 98 ARG A N 1
ATOM 772 C CA . ARG A 1 98 ? 16.680 -5.970 -24.241 1.00 96.25 98 ARG A CA 1
ATOM 773 C C . ARG A 1 98 ? 16.085 -6.078 -25.656 1.00 96.25 98 ARG A C 1
ATOM 775 O O . ARG A 1 98 ? 15.069 -5.443 -25.944 1.00 96.25 98 ARG A O 1
ATOM 782 N N . PRO A 1 99 ? 16.668 -6.890 -26.561 1.00 94.81 99 PRO A N 1
ATOM 783 C CA . PRO A 1 99 ? 16.271 -6.913 -27.974 1.00 94.81 99 PRO A CA 1
ATOM 784 C C . PRO A 1 99 ? 14.792 -7.221 -28.249 1.00 94.81 99 PRO A C 1
ATOM 786 O O . PRO A 1 99 ? 14.253 -6.718 -29.235 1.00 94.81 99 PRO A O 1
ATOM 789 N N . HIS A 1 100 ? 14.142 -8.026 -27.402 1.00 95.25 100 HIS A N 1
ATOM 790 C CA . HIS A 1 100 ? 12.731 -8.408 -27.540 1.00 95.25 100 HIS A CA 1
ATOM 791 C C . HIS A 1 100 ? 11.750 -7.354 -27.006 1.00 95.25 100 HIS A C 1
ATOM 793 O O . HIS A 1 100 ? 10.590 -7.381 -27.388 1.00 95.25 100 HIS A O 1
ATOM 799 N N . ILE A 1 101 ? 12.206 -6.418 -26.169 1.00 96.75 101 ILE A N 1
ATOM 800 C CA . ILE A 1 101 ? 11.398 -5.298 -25.679 1.00 96.75 101 ILE A CA 1
ATOM 801 C C . ILE A 1 101 ? 11.414 -4.222 -26.757 1.00 96.75 101 ILE A C 1
ATOM 803 O O . ILE A 1 101 ? 12.471 -3.638 -26.992 1.00 96.75 101 ILE A O 1
ATOM 807 N N . LYS A 1 102 ? 10.299 -3.973 -27.444 1.00 94.44 102 LYS A N 1
ATOM 808 C CA . LYS A 1 102 ? 10.199 -2.979 -28.528 1.00 94.44 102 LYS A CA 1
ATOM 809 C C . LYS A 1 102 ? 9.503 -1.702 -28.090 1.00 94.44 102 LYS A C 1
ATOM 811 O O . LYS A 1 102 ? 9.825 -0.636 -28.601 1.00 94.44 102 LYS A O 1
ATOM 816 N N . ASN A 1 103 ? 8.584 -1.801 -27.142 1.00 94.19 103 ASN A N 1
ATOM 817 C CA . ASN A 1 103 ? 7.816 -0.674 -26.631 1.00 94.19 103 ASN A CA 1
ATOM 818 C C . ASN A 1 103 ? 7.638 -0.788 -25.099 1.00 94.19 103 ASN A C 1
ATOM 820 O O . ASN A 1 103 ? 7.978 -1.818 -24.508 1.00 94.19 103 ASN A O 1
ATOM 824 N N . PRO A 1 104 ? 7.120 0.259 -24.430 1.00 92.12 104 PRO A N 1
ATOM 825 C CA . PRO A 1 104 ? 6.833 0.212 -22.995 1.00 92.12 104 PRO A CA 1
ATOM 826 C C . PRO A 1 104 ? 5.847 -0.891 -22.580 1.00 92.12 104 PRO A C 1
ATOM 828 O O . PRO A 1 104 ? 5.866 -1.320 -21.428 1.00 92.12 104 PRO A O 1
ATOM 831 N N . ASP A 1 105 ? 5.005 -1.376 -23.493 1.00 91.38 105 ASP A N 1
ATOM 832 C CA . ASP A 1 105 ? 4.008 -2.411 -23.199 1.00 91.38 105 ASP A CA 1
ATOM 833 C C . ASP A 1 105 ? 4.674 -3.770 -22.997 1.00 91.38 105 ASP A C 1
ATOM 835 O O . ASP A 1 105 ? 4.246 -4.551 -22.151 1.00 91.38 105 ASP A O 1
ATOM 839 N N . ASP A 1 106 ? 5.775 -4.029 -23.701 1.00 94.44 106 ASP A N 1
ATOM 840 C CA . ASP A 1 106 ? 6.590 -5.221 -23.479 1.00 94.44 106 ASP A CA 1
ATOM 841 C C . ASP A 1 106 ? 7.251 -5.193 -22.090 1.00 94.44 106 ASP A C 1
ATOM 843 O O . ASP A 1 106 ? 7.309 -6.217 -21.409 1.00 94.44 106 ASP A O 1
ATOM 847 N N . ILE A 1 107 ? 7.680 -4.012 -21.620 1.00 94.25 107 ILE A N 1
ATOM 848 C CA . ILE A 1 107 ? 8.172 -3.832 -20.241 1.00 94.25 107 ILE A CA 1
ATOM 849 C C . ILE A 1 107 ? 7.036 -4.097 -19.250 1.00 94.25 107 ILE A C 1
ATOM 851 O O . ILE A 1 107 ? 7.232 -4.775 -18.242 1.00 94.25 107 ILE A O 1
ATOM 855 N N . TRP A 1 108 ? 5.834 -3.596 -19.539 1.00 91.62 108 TRP A N 1
ATOM 856 C CA . TRP A 1 108 ? 4.671 -3.824 -18.691 1.00 91.62 108 TRP A CA 1
ATOM 857 C C . TRP A 1 108 ? 4.300 -5.307 -18.581 1.00 91.62 108 TRP A C 1
ATOM 859 O O . TRP A 1 108 ? 4.034 -5.786 -17.481 1.00 91.62 108 TRP A O 1
ATOM 869 N N . LYS A 1 109 ? 4.360 -6.065 -19.680 1.00 91.12 109 LYS A N 1
ATOM 870 C CA . LYS A 1 109 ? 4.142 -7.522 -19.661 1.00 91.12 109 LYS A CA 1
ATOM 871 C C . LYS A 1 109 ? 5.135 -8.235 -18.741 1.00 91.12 109 LYS A C 1
ATOM 873 O O . LYS A 1 109 ? 4.738 -9.115 -17.977 1.00 91.12 109 LYS A O 1
ATOM 878 N N . GLU A 1 110 ? 6.404 -7.828 -18.757 1.00 93.31 110 GLU A N 1
ATOM 879 C CA . GLU A 1 110 ? 7.418 -8.352 -17.832 1.00 93.31 110 GLU 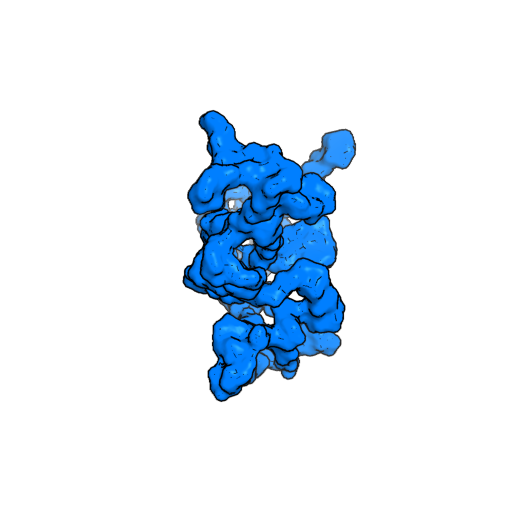A CA 1
ATOM 880 C C . GLU A 1 110 ? 7.094 -7.984 -16.372 1.00 93.31 110 GLU A C 1
ATOM 882 O O . GLU A 1 110 ? 7.201 -8.836 -15.490 1.00 93.31 110 GLU A O 1
ATOM 887 N N . ILE A 1 111 ? 6.620 -6.757 -16.111 1.00 92.44 111 ILE A N 1
ATOM 888 C CA . ILE A 1 111 ? 6.169 -6.317 -14.777 1.00 92.44 111 ILE A CA 1
ATOM 889 C C . ILE A 1 111 ? 5.000 -7.171 -14.283 1.00 92.44 111 ILE A C 1
ATOM 891 O O . ILE A 1 111 ? 5.035 -7.669 -13.156 1.00 92.44 111 ILE A O 1
ATOM 895 N N . VAL A 1 112 ? 3.975 -7.374 -15.112 1.00 89.62 112 VAL A N 1
ATOM 896 C CA . VAL A 1 112 ? 2.814 -8.208 -14.768 1.00 89.62 112 VAL A CA 1
ATOM 897 C C . VAL A 1 112 ? 3.265 -9.629 -14.451 1.00 89.62 112 VAL A C 1
ATOM 899 O O . VAL A 1 112 ? 2.841 -10.188 -13.446 1.00 89.62 112 VAL A O 1
ATOM 902 N N . LYS A 1 113 ? 4.190 -10.191 -15.235 1.00 89.94 113 LYS A N 1
ATOM 903 C CA . LYS A 1 113 ? 4.722 -11.543 -15.028 1.00 89.94 113 LYS A CA 1
ATOM 904 C C . LYS A 1 113 ? 5.433 -11.711 -13.681 1.00 89.94 113 LYS A C 1
ATOM 906 O O . LYS A 1 113 ? 5.233 -12.726 -13.020 1.00 89.94 113 LYS A O 1
ATOM 911 N N . VAL A 1 114 ? 6.245 -10.737 -13.256 1.00 91.12 114 VAL A N 1
ATOM 912 C CA . VAL A 1 114 ? 7.003 -10.823 -11.988 1.00 91.12 114 VAL A CA 1
ATOM 913 C C . VAL A 1 114 ? 6.211 -10.366 -10.757 1.00 91.12 114 VAL A C 1
ATOM 915 O O . VAL A 1 114 ? 6.649 -10.595 -9.632 1.00 91.12 114 VAL A O 1
ATOM 918 N N . SER A 1 115 ? 5.055 -9.722 -10.944 1.00 87.62 115 SER A N 1
ATOM 919 C CA . SER A 1 115 ? 4.223 -9.175 -9.858 1.00 87.62 115 SER A CA 1
ATOM 920 C C . SER A 1 115 ? 3.077 -10.095 -9.415 1.00 87.62 115 SER A C 1
ATOM 922 O O . SER A 1 115 ? 2.263 -9.712 -8.571 1.00 87.62 115 SER A O 1
ATOM 924 N N . GLN A 1 116 ? 3.023 -11.330 -9.923 1.00 84.94 116 GLN A N 1
ATOM 925 C CA . GLN A 1 116 ? 2.011 -12.317 -9.542 1.00 84.94 116 GLN A CA 1
ATOM 926 C C . GLN A 1 116 ? 2.315 -12.920 -8.165 1.00 84.94 116 GLN A C 1
ATOM 928 O O . GLN A 1 116 ? 3.008 -13.928 -8.036 1.00 84.94 116 GLN A O 1
ATOM 933 N N . PHE A 1 117 ? 1.758 -12.312 -7.117 1.00 85.06 117 PHE A N 1
ATOM 934 C CA . PHE A 1 117 ? 1.825 -12.835 -5.753 1.00 85.06 117 PHE A CA 1
ATOM 935 C C . PHE A 1 117 ? 0.452 -13.328 -5.276 1.00 85.06 117 PHE A C 1
ATOM 937 O O . PHE A 1 117 ? -0.551 -12.633 -5.465 1.00 85.06 117 PHE A O 1
ATOM 944 N N . PRO A 1 118 ? 0.378 -14.479 -4.581 1.00 83.06 118 PRO A N 1
ATOM 945 C CA . PRO A 1 118 ? -0.875 -14.969 -4.018 1.00 83.06 118 PRO A CA 1
ATOM 946 C C . PRO A 1 118 ? -1.577 -13.929 -3.129 1.00 83.06 118 PRO A C 1
ATOM 948 O O . PRO A 1 118 ? -1.012 -13.411 -2.167 1.00 83.06 118 PRO A O 1
ATOM 951 N N . GLY A 1 119 ? -2.843 -13.636 -3.435 1.00 78.81 119 GLY A N 1
ATOM 952 C CA . GLY A 1 119 ? -3.673 -12.704 -2.662 1.00 78.81 119 GLY A CA 1
ATOM 953 C C . GLY A 1 119 ? -3.457 -11.212 -2.962 1.00 78.81 119 GLY A C 1
ATOM 954 O O . GLY A 1 119 ? -4.094 -10.366 -2.307 1.00 78.81 119 GLY A O 1
ATOM 955 N N . LEU A 1 120 ? -2.609 -10.885 -3.941 1.00 79.00 120 LEU A N 1
ATOM 956 C CA . LEU A 1 120 ? -2.554 -9.571 -4.578 1.00 79.00 120 LEU A CA 1
ATOM 957 C C . LEU A 1 120 ? -3.308 -9.603 -5.909 1.00 79.00 120 LEU A C 1
ATOM 959 O O . LEU A 1 120 ? -3.347 -10.621 -6.592 1.00 79.00 120 LEU A O 1
ATOM 963 N N . THR A 1 121 ? -3.949 -8.489 -6.237 1.00 77.19 121 THR A N 1
ATOM 964 C CA . THR A 1 121 ? -4.535 -8.261 -7.559 1.00 77.19 121 THR A CA 1
ATOM 965 C C . THR A 1 121 ? -3.443 -7.780 -8.503 1.00 77.19 121 THR A C 1
ATOM 967 O O . THR A 1 121 ? -2.518 -7.097 -8.051 1.00 77.19 121 THR A O 1
ATOM 970 N N . SER A 1 122 ? -3.550 -8.104 -9.791 1.00 72.25 122 SER A N 1
ATOM 971 C CA . SER A 1 122 ? -2.626 -7.561 -10.787 1.00 72.25 122 SER A CA 1
ATOM 972 C C . SER A 1 122 ? -2.719 -6.033 -10.798 1.00 72.25 122 SER A C 1
ATOM 974 O O . SER A 1 122 ? -3.805 -5.483 -10.582 1.00 72.25 122 SER A O 1
ATOM 976 N N . PRO A 1 123 ? -1.595 -5.329 -10.985 1.00 72.62 123 PRO A N 1
ATOM 977 C CA . PRO A 1 123 ? -1.628 -3.881 -11.082 1.00 72.62 123 PRO A CA 1
ATOM 978 C C . PRO A 1 123 ? -2.308 -3.465 -12.400 1.00 72.62 123 PRO A C 1
ATOM 980 O O . PRO A 1 123 ? -2.007 -4.069 -13.430 1.00 72.62 123 PRO A O 1
ATOM 983 N N . PRO A 1 124 ? -3.178 -2.440 -12.397 1.00 76.44 124 PRO A N 1
ATOM 984 C CA . PRO A 1 124 ? -3.648 -1.823 -13.631 1.00 76.44 124 PRO A CA 1
ATOM 985 C C . PRO A 1 124 ? -2.511 -1.016 -14.270 1.00 76.44 124 PRO A C 1
ATOM 987 O O . PRO A 1 124 ? -1.676 -0.426 -13.570 1.00 76.44 124 PRO A O 1
ATOM 990 N N . LYS A 1 125 ? -2.468 -0.972 -15.603 1.00 80.69 125 LYS A N 1
ATOM 991 C CA . LYS A 1 125 ? -1.466 -0.193 -16.339 1.00 80.69 125 LYS A CA 1
ATOM 992 C C . LYS A 1 125 ? -1.905 1.262 -16.439 1.00 80.69 125 LYS A C 1
ATOM 994 O O . LYS A 1 125 ? -2.586 1.637 -17.385 1.00 80.69 125 LYS A O 1
ATOM 999 N N . LEU A 1 126 ? -1.490 2.097 -15.492 1.00 83.19 126 LEU A N 1
ATOM 1000 C CA . LEU A 1 126 ? -1.843 3.518 -15.507 1.00 83.19 126 LEU A CA 1
ATOM 1001 C C . LEU A 1 126 ? -0.621 4.416 -15.336 1.00 83.19 126 LEU A C 1
ATOM 1003 O O . LEU A 1 126 ? 0.282 4.129 -14.546 1.00 83.19 126 LEU A O 1
ATOM 1007 N N . GLN A 1 127 ? -0.607 5.543 -16.052 1.00 90.12 127 GLN A N 1
ATOM 1008 C CA . GLN A 1 127 ? 0.407 6.576 -15.852 1.00 90.12 127 GLN A CA 1
ATOM 1009 C C . GLN A 1 127 ? 0.072 7.430 -14.618 1.00 90.12 127 GLN A C 1
ATOM 1011 O O . GLN A 1 127 ? -1.107 7.666 -14.343 1.00 90.12 127 GLN A O 1
ATOM 1016 N N . PRO A 1 128 ? 1.059 7.951 -13.861 1.00 91.00 128 PRO A N 1
ATOM 1017 C CA . PRO A 1 128 ? 0.785 8.658 -12.606 1.00 91.00 128 PRO A CA 1
ATOM 1018 C C . PRO A 1 128 ? -0.156 9.866 -12.741 1.00 91.00 128 PRO A C 1
ATOM 1020 O O . PRO A 1 128 ? -1.033 10.055 -11.900 1.00 91.00 128 PRO A O 1
ATOM 1023 N N . ILE A 1 129 ? 0.006 10.672 -13.797 1.00 91.56 129 ILE A N 1
ATOM 1024 C CA . ILE A 1 129 ? -0.825 11.865 -14.039 1.00 91.56 129 ILE A CA 1
ATOM 1025 C C . ILE A 1 129 ? -2.253 11.450 -14.402 1.00 91.56 129 ILE A C 1
ATOM 1027 O O . ILE A 1 129 ? -3.212 11.913 -13.787 1.00 91.56 129 ILE A O 1
ATOM 1031 N N . GLU A 1 130 ? -2.382 10.530 -15.354 1.00 88.62 130 GLU A N 1
ATOM 1032 C CA . GLU A 1 130 ? -3.658 9.974 -15.804 1.00 88.62 130 GLU A CA 1
ATOM 1033 C C . GLU A 1 130 ? -4.429 9.325 -14.650 1.00 88.62 130 GLU A C 1
ATOM 1035 O O . GLU A 1 130 ? -5.589 9.654 -14.423 1.00 88.62 130 GLU A O 1
ATOM 1040 N N . THR A 1 131 ? -3.759 8.499 -13.842 1.00 86.88 131 THR A N 1
ATOM 1041 C CA . THR A 1 131 ? -4.352 7.857 -12.659 1.00 86.88 131 THR A CA 1
ATOM 1042 C C . THR A 1 131 ? -4.985 8.890 -11.734 1.00 86.88 131 THR A C 1
ATOM 1044 O O . THR A 1 131 ? -6.107 8.709 -11.267 1.00 86.88 131 THR A O 1
ATOM 1047 N N . ARG A 1 132 ? -4.279 9.994 -11.450 1.00 89.31 132 ARG A N 1
ATOM 1048 C CA . ARG A 1 132 ? -4.789 11.035 -10.549 1.00 89.31 132 ARG A CA 1
ATOM 1049 C C . ARG A 1 132 ? -5.962 11.793 -11.158 1.00 89.31 132 ARG A C 1
ATOM 1051 O O . ARG A 1 132 ? -6.892 12.105 -10.418 1.00 89.31 132 ARG A O 1
ATOM 1058 N N . LEU A 1 133 ? -5.953 12.044 -12.466 1.00 89.12 133 LEU A N 1
ATOM 1059 C CA . LEU A 1 133 ? -7.080 12.665 -13.166 1.00 89.12 133 LEU A CA 1
ATOM 1060 C C . LEU A 1 133 ? -8.319 11.761 -13.149 1.00 89.12 133 LEU A C 1
ATOM 1062 O O . LEU A 1 133 ? -9.387 12.214 -12.739 1.00 89.12 133 LEU A O 1
ATOM 1066 N N . ILE A 1 134 ? -8.166 10.479 -13.491 1.00 84.56 134 ILE A N 1
ATOM 1067 C CA . ILE A 1 134 ? -9.260 9.497 -13.486 1.00 84.56 134 ILE A CA 1
ATOM 1068 C C . ILE A 1 134 ? -9.845 9.354 -12.079 1.00 84.56 134 ILE A C 1
ATOM 1070 O O . ILE A 1 134 ? -11.063 9.422 -11.907 1.00 84.56 134 ILE A O 1
ATOM 1074 N N . MET A 1 135 ? -8.996 9.224 -11.054 1.00 84.19 135 MET A N 1
ATOM 1075 C CA . MET A 1 135 ? -9.445 9.127 -9.662 1.00 84.19 135 MET A CA 1
ATOM 1076 C C . MET A 1 135 ? -10.176 10.386 -9.192 1.00 84.19 135 MET A C 1
ATOM 1078 O O . MET A 1 135 ? -11.151 10.274 -8.454 1.00 84.19 135 MET A O 1
ATOM 1082 N N . LEU A 1 136 ? -9.720 11.576 -9.596 1.00 86.94 136 LEU A N 1
ATOM 1083 C CA . LEU A 1 136 ? -10.377 12.835 -9.240 1.00 86.94 136 LEU A CA 1
ATOM 1084 C C . LEU A 1 136 ? -11.761 12.951 -9.893 1.00 86.94 136 LEU A C 1
ATOM 1086 O O . LEU A 1 136 ? -12.693 13.443 -9.264 1.00 86.94 136 LEU A O 1
ATOM 1090 N N . GLN A 1 137 ? -11.893 12.494 -11.139 1.00 84.06 137 GLN A N 1
ATOM 1091 C CA . GLN A 1 137 ? -13.140 12.575 -11.901 1.00 84.06 137 GLN A CA 1
ATOM 1092 C C . GLN A 1 137 ? -14.161 11.511 -11.491 1.00 84.06 137 GLN A C 1
ATOM 1094 O O . GLN A 1 137 ? -15.350 11.801 -11.396 1.00 84.06 137 GLN A O 1
ATOM 1099 N N . THR A 1 138 ? -13.711 10.276 -11.267 1.00 80.75 138 THR A N 1
ATOM 1100 C CA . THR A 1 138 ? -14.599 9.107 -11.147 1.00 80.75 138 THR A CA 1
ATOM 1101 C C . THR A 1 138 ? -14.574 8.452 -9.766 1.00 80.75 138 THR A C 1
ATOM 1103 O O . THR A 1 138 ? -15.500 7.723 -9.417 1.00 80.75 138 THR A O 1
ATOM 1106 N N . GLY A 1 139 ? -13.514 8.679 -8.984 1.00 78.12 139 GLY A N 1
ATOM 1107 C CA . GLY A 1 139 ? -13.199 7.916 -7.771 1.00 78.12 139 GLY A CA 1
ATOM 1108 C C . GLY A 1 139 ? -12.533 6.556 -8.030 1.00 78.12 139 GLY A C 1
ATOM 1109 O O . GLY A 1 139 ? -11.976 5.970 -7.099 1.00 78.12 139 GLY A O 1
ATOM 1110 N N . MET A 1 140 ? -12.524 6.090 -9.284 1.00 77.12 140 MET A N 1
ATOM 1111 C CA . MET A 1 140 ? -12.067 4.764 -9.703 1.00 77.12 140 MET A CA 1
ATOM 1112 C C . MET A 1 140 ? -10.594 4.767 -10.146 1.00 77.12 140 MET A C 1
ATOM 1114 O O . MET A 1 140 ? -9.990 5.815 -10.369 1.00 77.12 140 MET A O 1
ATOM 1118 N N . ARG A 1 141 ? -9.989 3.574 -10.229 1.00 74.62 141 ARG A N 1
ATOM 1119 C CA . ARG A 1 141 ? -8.559 3.360 -10.553 1.00 74.62 141 ARG A CA 1
ATOM 1120 C C . ARG A 1 141 ? -8.363 2.452 -11.759 1.00 74.62 141 ARG A C 1
ATOM 1122 O O . ARG A 1 141 ? -7.512 1.571 -11.738 1.00 74.62 141 ARG A O 1
ATOM 1129 N N . ALA A 1 142 ? -9.213 2.646 -12.746 1.00 74.31 142 ALA A N 1
ATOM 1130 C CA . ALA A 1 142 ? -9.195 1.958 -14.022 1.00 74.31 142 ALA A CA 1
ATOM 1131 C C . ALA A 1 142 ? -9.802 2.906 -15.062 1.00 74.31 142 ALA A C 1
ATOM 1133 O O . ALA A 1 142 ? -10.588 3.784 -14.678 1.00 74.31 142 ALA A O 1
ATOM 1134 N N . PRO A 1 143 ? -9.445 2.765 -16.347 1.00 69.38 143 PRO A N 1
ATOM 1135 C CA . PRO A 1 143 ? -9.991 3.592 -17.411 1.00 69.38 143 PRO A CA 1
ATOM 1136 C C . PRO A 1 143 ? -11.499 3.360 -17.570 1.00 69.38 143 PRO A C 1
ATOM 1138 O O . PRO A 1 143 ? -12.213 4.278 -17.968 1.00 69.38 143 PRO A O 1
ATOM 1141 N N . MET A 1 144 ? -12.005 2.181 -17.185 1.00 77.00 144 MET A N 1
ATOM 1142 C CA . MET A 1 144 ? -13.429 1.903 -17.076 1.00 77.00 144 MET A CA 1
ATOM 1143 C C . MET A 1 144 ? -13.785 1.317 -15.710 1.00 77.00 144 MET A C 1
ATOM 1145 O O . MET A 1 144 ? -13.041 0.547 -15.103 1.00 77.00 144 MET A O 1
ATOM 1149 N N . GLY A 1 145 ? -14.980 1.650 -15.228 1.00 79.19 145 GLY A N 1
ATOM 1150 C CA . GLY A 1 145 ? -15.544 0.947 -14.095 1.00 79.19 145 GLY A CA 1
ATOM 1151 C C . GLY A 1 145 ? -17.061 1.014 -14.021 1.00 79.19 145 GLY A C 1
ATOM 1152 O O . GLY A 1 145 ? -17.700 1.910 -14.569 1.00 79.19 145 GLY A O 1
ATOM 1153 N N . ILE A 1 146 ? -17.634 0.026 -13.339 1.00 83.19 146 ILE A N 1
ATOM 1154 C CA . ILE A 1 146 ? -19.071 -0.118 -13.120 1.00 83.19 146 ILE A CA 1
ATOM 1155 C C . ILE A 1 146 ? -19.350 0.110 -11.641 1.00 83.19 146 ILE A C 1
ATOM 1157 O O . ILE A 1 146 ? -18.787 -0.561 -10.775 1.00 83.19 146 ILE A O 1
ATOM 1161 N N . LYS A 1 147 ? -20.255 1.042 -11.346 1.00 84.62 147 LYS A N 1
ATOM 1162 C CA . LYS A 1 147 ? -20.678 1.338 -9.979 1.00 84.62 147 LYS A CA 1
ATOM 1163 C C . LYS A 1 147 ? -21.984 0.622 -9.669 1.00 84.62 147 LYS A C 1
ATOM 1165 O O . LYS A 1 147 ? -22.992 0.851 -10.331 1.00 84.62 147 LYS A O 1
ATOM 1170 N N . ILE A 1 148 ? -21.972 -0.215 -8.640 1.00 84.31 148 ILE A N 1
ATOM 1171 C CA . ILE A 1 148 ? -23.154 -0.933 -8.159 1.00 84.31 148 ILE A CA 1
ATOM 1172 C C . ILE A 1 148 ? -23.602 -0.251 -6.873 1.00 84.31 148 ILE A C 1
ATOM 1174 O O . ILE A 1 148 ? -22.819 -0.142 -5.930 1.00 84.31 148 ILE A O 1
ATOM 1178 N N . GLN A 1 149 ? -24.847 0.216 -6.827 1.00 83.81 149 GLN A N 1
ATOM 1179 C CA . GLN A 1 149 ? -25.410 0.906 -5.667 1.00 83.81 149 GLN A CA 1
ATOM 1180 C C . GLN A 1 149 ? -26.687 0.222 -5.195 1.00 83.81 149 GLN A C 1
ATOM 1182 O O . GLN A 1 149 ? -27.456 -0.300 -5.999 1.00 83.81 149 GLN A O 1
ATOM 1187 N N . GLY A 1 150 ? -26.924 0.266 -3.890 1.00 85.31 150 GLY A N 1
ATOM 1188 C CA . GLY A 1 150 ? -28.124 -0.285 -3.276 1.00 85.31 150 GLY A CA 1
ATOM 1189 C C . GLY A 1 150 ? -28.154 -0.029 -1.774 1.00 85.31 150 GLY A C 1
ATOM 1190 O O . GLY A 1 150 ? -27.223 0.549 -1.209 1.00 85.31 150 GLY A O 1
ATOM 1191 N N . ASP A 1 151 ? -29.224 -0.488 -1.136 1.00 86.19 151 ASP A N 1
ATOM 1192 C CA . ASP A 1 151 ? -29.445 -0.264 0.296 1.00 86.19 151 ASP A CA 1
ATOM 1193 C C . ASP A 1 151 ? -28.947 -1.441 1.158 1.00 86.19 151 ASP A C 1
ATOM 1195 O O . ASP A 1 151 ? -28.651 -1.261 2.339 1.00 86.19 151 ASP A O 1
ATOM 1199 N N . ASP A 1 152 ? -28.785 -2.634 0.568 1.00 84.44 152 ASP A N 1
ATOM 1200 C CA . ASP A 1 152 ? -28.267 -3.832 1.242 1.00 84.44 152 ASP A CA 1
ATOM 1201 C C . ASP A 1 152 ? -26.914 -4.266 0.660 1.00 84.44 152 ASP A C 1
ATOM 1203 O O . ASP A 1 152 ? -26.803 -4.691 -0.492 1.00 84.44 152 ASP A O 1
ATOM 1207 N N . LEU A 1 153 ? -25.879 -4.221 1.501 1.00 82.62 153 LEU A N 1
ATOM 1208 C CA . LEU A 1 153 ? -24.519 -4.635 1.158 1.00 82.62 153 LEU A CA 1
ATOM 1209 C C . LEU A 1 153 ? -24.437 -6.084 0.653 1.00 82.62 153 LEU A C 1
ATOM 1211 O O . LEU A 1 153 ? -23.637 -6.361 -0.238 1.00 82.62 153 LEU A O 1
ATOM 1215 N N . LYS A 1 154 ? -25.255 -7.002 1.185 1.00 84.00 154 LYS A N 1
ATOM 1216 C CA . LYS A 1 154 ? -25.266 -8.411 0.758 1.00 84.00 154 LYS A CA 1
ATOM 1217 C C . LYS A 1 154 ? -25.792 -8.557 -0.664 1.00 84.00 154 LYS A C 1
ATOM 1219 O O . LYS A 1 154 ? -25.256 -9.344 -1.439 1.00 84.00 154 LYS A O 1
ATOM 1224 N N . VAL A 1 155 ? -26.827 -7.791 -1.006 1.00 87.81 155 VAL A N 1
ATOM 1225 C CA . VAL A 1 155 ? -27.417 -7.790 -2.351 1.00 87.81 155 VAL A CA 1
ATOM 1226 C C . VAL A 1 155 ? -26.433 -7.194 -3.355 1.00 87.81 155 VAL A C 1
ATOM 1228 O O . VAL A 1 155 ? -26.215 -7.777 -4.415 1.00 87.81 155 VAL A O 1
ATOM 1231 N N . ILE A 1 156 ? -25.782 -6.082 -2.998 1.00 85.19 156 ILE A N 1
ATOM 1232 C CA . ILE A 1 156 ? -24.755 -5.443 -3.834 1.00 85.19 156 ILE A CA 1
ATOM 1233 C C . ILE A 1 156 ? -23.589 -6.409 -4.097 1.00 85.19 156 ILE A C 1
ATOM 1235 O O . ILE A 1 156 ? -23.144 -6.533 -5.237 1.00 85.19 156 ILE A O 1
ATOM 1239 N N . GLU A 1 157 ? -23.106 -7.119 -3.070 1.00 83.25 157 GLU A N 1
ATOM 1240 C CA . GLU A 1 157 ? -22.027 -8.104 -3.216 1.00 83.25 157 GLU A CA 1
ATOM 1241 C C . GLU A 1 157 ? -22.440 -9.281 -4.113 1.00 83.25 157 GLU A C 1
ATOM 1243 O O . GLU A 1 157 ? -21.706 -9.635 -5.038 1.00 83.25 157 GLU A O 1
ATOM 1248 N N . ALA A 1 158 ? -23.630 -9.852 -3.895 1.00 86.81 158 ALA A N 1
ATOM 1249 C CA . ALA A 1 158 ? -24.146 -10.952 -4.710 1.00 86.81 158 ALA A CA 1
ATOM 1250 C C . ALA A 1 158 ? -24.286 -10.558 -6.190 1.00 86.81 158 ALA A C 1
ATOM 1252 O O . ALA A 1 158 ? -23.871 -11.308 -7.077 1.00 86.81 158 ALA A O 1
ATOM 1253 N N . PHE A 1 159 ? -24.805 -9.357 -6.462 1.00 88.38 159 PHE A N 1
ATOM 1254 C CA . PHE A 1 159 ? -24.903 -8.826 -7.819 1.00 88.38 159 PHE A CA 1
ATOM 1255 C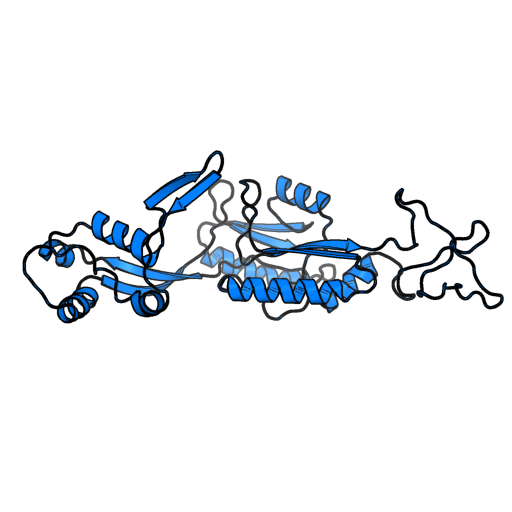 C . PHE A 1 159 ? -23.521 -8.587 -8.445 1.00 88.38 159 PHE A C 1
ATOM 1257 O O . PHE A 1 159 ? -23.293 -8.955 -9.596 1.00 88.38 159 PHE A O 1
ATOM 1264 N N . GLY A 1 160 ? -22.571 -8.028 -7.687 1.00 84.62 160 GLY A N 1
ATOM 1265 C CA . GLY A 1 160 ? -21.203 -7.795 -8.158 1.00 84.62 160 GLY A CA 1
ATOM 1266 C C . GLY A 1 160 ? -20.483 -9.072 -8.595 1.00 84.62 160 GLY A C 1
ATOM 1267 O O . GLY A 1 160 ? -19.794 -9.055 -9.623 1.00 84.62 160 GLY A O 1
ATOM 1268 N N . LEU A 1 161 ? -20.700 -10.174 -7.864 1.00 84.50 161 LEU A N 1
ATOM 1269 C CA . LEU A 1 161 ? -20.197 -11.511 -8.200 1.00 84.50 161 LEU A CA 1
ATOM 1270 C C . LEU A 1 161 ? -20.864 -12.078 -9.458 1.00 84.50 161 LEU A C 1
ATOM 1272 O O . LEU A 1 161 ? -20.167 -12.558 -10.351 1.00 84.50 161 LEU A O 1
ATOM 1276 N N . ALA A 1 162 ? -22.192 -11.984 -9.569 1.00 88.56 162 ALA A N 1
ATOM 1277 C CA . ALA A 1 162 ? -22.911 -12.436 -10.760 1.00 88.56 162 ALA A CA 1
ATOM 1278 C C . ALA A 1 162 ? -22.438 -11.687 -12.017 1.00 88.56 162 ALA A C 1
ATOM 1280 O O . ALA A 1 162 ? -22.091 -12.303 -13.025 1.00 88.56 162 ALA A O 1
ATOM 1281 N N . LEU A 1 163 ? -22.310 -10.360 -11.923 1.00 87.00 163 LEU A N 1
ATOM 1282 C CA . LEU A 1 163 ? -21.788 -9.521 -12.998 1.00 87.00 163 LEU A CA 1
ATOM 1283 C C . LEU A 1 163 ? -20.341 -9.885 -13.373 1.00 87.00 163 LEU A C 1
ATOM 1285 O O . LEU A 1 163 ? -19.937 -9.695 -14.511 1.00 87.00 163 LEU A O 1
ATOM 1289 N N . GLU A 1 164 ? -19.526 -10.386 -12.437 1.00 81.75 164 GLU A N 1
ATOM 1290 C CA . GLU A 1 164 ? -18.134 -10.790 -12.714 1.00 81.75 164 GLU A CA 1
ATOM 1291 C C . GLU A 1 164 ? -18.072 -11.964 -13.672 1.00 81.75 164 GLU A C 1
ATOM 1293 O O . GLU A 1 164 ? -17.290 -11.940 -14.616 1.00 81.75 164 GLU A O 1
ATOM 1298 N N . ASN A 1 165 ? -18.938 -12.948 -13.458 1.00 85.06 165 ASN A N 1
ATOM 1299 C CA . ASN A 1 165 ? -19.016 -14.113 -14.323 1.00 85.06 165 ASN A CA 1
ATOM 1300 C C . ASN A 1 165 ? -19.481 -13.735 -15.732 1.00 85.06 165 ASN A C 1
ATOM 1302 O O . ASN A 1 165 ? -18.995 -14.312 -16.696 1.00 85.06 165 ASN A O 1
ATOM 1306 N N . HIS A 1 166 ? -20.368 -12.744 -15.864 1.00 87.81 166 HIS A N 1
ATOM 1307 C CA . HIS A 1 166 ? -20.795 -12.257 -17.175 1.00 87.81 166 HIS A CA 1
ATOM 1308 C C . HIS A 1 166 ? -19.700 -11.472 -17.901 1.00 87.81 166 HIS A C 1
ATOM 1310 O O . HIS A 1 166 ? -19.473 -11.719 -19.080 1.00 87.81 166 HIS A O 1
ATOM 1316 N N . LEU A 1 167 ? -18.993 -10.573 -17.208 1.00 84.81 167 LEU A N 1
ATOM 1317 C CA . LEU A 1 167 ? -17.922 -9.779 -17.823 1.00 84.81 167 LEU A CA 1
ATOM 1318 C C . LEU A 1 167 ? -16.745 -10.642 -18.289 1.00 84.81 167 LEU A C 1
ATOM 1320 O O . LEU A 1 167 ? -16.132 -10.325 -19.297 1.00 84.81 167 LEU A O 1
ATOM 1324 N N . LYS A 1 168 ? -16.460 -11.758 -17.603 1.00 82.75 168 LYS A N 1
ATOM 1325 C CA . LYS A 1 168 ? -15.411 -12.705 -18.019 1.00 82.75 168 LYS A CA 1
ATOM 1326 C C . LYS A 1 168 ? -15.695 -13.415 -19.345 1.00 82.75 168 LYS A C 1
ATOM 1328 O O . LYS A 1 168 ? -14.776 -13.996 -19.906 1.00 82.75 168 LYS A O 1
ATOM 1333 N N . ASN A 1 169 ? -16.942 -13.394 -19.819 1.00 86.12 169 ASN A N 1
ATOM 1334 C CA . ASN A 1 169 ? -17.335 -14.014 -21.084 1.00 86.12 169 ASN A CA 1
ATOM 1335 C C . ASN A 1 169 ? -17.266 -13.042 -22.273 1.00 86.12 169 ASN A C 1
ATOM 1337 O O . ASN A 1 169 ? -17.564 -13.449 -23.391 1.00 86.12 169 ASN A O 1
ATOM 1341 N N . VAL A 1 170 ? -16.940 -11.769 -22.038 1.00 86.25 170 VAL A N 1
ATOM 1342 C CA . VAL A 1 170 ? -16.794 -10.758 -23.091 1.00 86.25 170 VAL A CA 1
ATOM 1343 C C . VAL A 1 170 ? -15.372 -10.848 -23.639 1.00 86.25 170 VAL A C 1
ATOM 1345 O O . VAL A 1 170 ? -14.417 -10.723 -22.875 1.00 86.25 170 VAL A O 1
ATOM 1348 N N . GLU A 1 171 ? -15.234 -11.099 -24.940 1.00 80.94 171 GLU A N 1
ATOM 1349 C CA . GLU A 1 171 ? -13.945 -11.389 -25.587 1.00 80.94 171 GLU A CA 1
ATOM 1350 C C . GLU A 1 171 ? -12.995 -10.182 -25.560 1.00 80.94 171 GLU A C 1
ATOM 1352 O O . GLU A 1 171 ? -11.783 -10.340 -25.435 1.00 80.94 171 GLU A O 1
ATOM 1357 N N . GLU A 1 172 ? -13.548 -8.970 -25.597 1.00 81.31 172 GLU A N 1
ATOM 1358 C CA . GLU A 1 172 ? -12.805 -7.710 -25.603 1.00 81.31 172 GLU A CA 1
ATOM 1359 C C . GLU A 1 172 ? -12.311 -7.267 -24.218 1.00 81.31 172 GLU A C 1
ATOM 1361 O O . GLU A 1 172 ? -11.638 -6.243 -24.114 1.00 81.31 172 GLU A O 1
ATOM 1366 N N . ILE A 1 173 ? -12.663 -7.987 -23.146 1.00 75.00 173 ILE A N 1
ATOM 1367 C CA . ILE A 1 173 ? -12.255 -7.643 -21.781 1.00 75.00 173 ILE A CA 1
ATOM 1368 C C . ILE A 1 173 ? -11.192 -8.628 -21.309 1.00 75.00 173 ILE A C 1
ATOM 1370 O O . ILE A 1 173 ? -11.438 -9.832 -21.194 1.00 75.00 173 ILE A O 1
ATOM 1374 N N . GLU A 1 174 ? -10.019 -8.116 -20.933 1.00 71.94 174 GLU A N 1
ATOM 1375 C CA . GLU A 1 174 ? -9.010 -8.946 -20.287 1.00 71.94 174 GLU A CA 1
ATOM 1376 C C . GLU A 1 174 ? -9.559 -9.520 -18.972 1.00 71.94 174 GLU A C 1
ATOM 1378 O O . GLU A 1 174 ? -9.774 -8.823 -17.985 1.00 71.94 174 GLU A O 1
ATOM 1383 N N . THR A 1 175 ? -9.758 -10.837 -18.903 1.00 70.81 175 THR A N 1
ATOM 1384 C CA . THR A 1 175 ? -10.302 -11.484 -17.691 1.00 70.81 175 THR A CA 1
ATOM 1385 C C . THR A 1 175 ? -9.474 -11.215 -16.432 1.00 70.81 175 THR A C 1
ATOM 1387 O O . THR A 1 175 ? -10.020 -11.196 -15.325 1.00 70.81 175 THR A O 1
ATOM 1390 N N . ALA A 1 176 ? -8.168 -10.988 -16.595 1.00 64.88 176 ALA A N 1
ATOM 1391 C CA . ALA A 1 176 ? -7.248 -10.644 -15.521 1.00 64.88 176 ALA A CA 1
ATOM 1392 C C . ALA A 1 176 ? -7.428 -9.213 -14.991 1.00 64.88 176 ALA A C 1
ATOM 1394 O O . ALA A 1 176 ? -6.946 -8.950 -13.893 1.00 64.88 176 ALA A O 1
ATOM 1395 N N . SER A 1 177 ? -8.103 -8.321 -15.726 1.00 66.25 177 SER A N 1
ATOM 1396 C CA . SER A 1 177 ? -8.352 -6.929 -15.332 1.00 66.25 177 SER A CA 1
ATOM 1397 C C . SER A 1 177 ? -9.670 -6.727 -14.579 1.00 66.25 177 SER A C 1
ATOM 1399 O O . SER A 1 177 ? -9.915 -5.660 -14.012 1.00 66.25 177 SER A O 1
ATOM 1401 N N . ILE A 1 178 ? -10.536 -7.744 -14.544 1.00 71.12 178 ILE A N 1
ATOM 1402 C CA . ILE A 1 178 ? -11.845 -7.648 -13.898 1.00 71.12 178 ILE A CA 1
ATOM 1403 C C . ILE A 1 178 ? -11.665 -7.775 -12.383 1.00 71.12 178 ILE A C 1
ATOM 1405 O O . ILE A 1 178 ? -11.581 -8.877 -11.830 1.00 71.12 178 ILE A O 1
ATOM 1409 N N . PHE A 1 179 ? -11.677 -6.637 -11.686 1.00 67.50 179 PHE A N 1
ATOM 1410 C CA . PHE A 1 179 ? -11.563 -6.585 -10.228 1.00 67.50 179 PHE A CA 1
ATOM 1411 C C . PHE A 1 179 ? -12.817 -5.985 -9.591 1.00 67.50 179 PHE A C 1
ATOM 1413 O O . PHE A 1 179 ? -13.167 -4.828 -9.822 1.00 67.50 179 PHE A O 1
ATOM 1420 N N . SER A 1 180 ? -13.480 -6.755 -8.725 1.00 65.50 180 SER A N 1
ATOM 1421 C CA . SER A 1 180 ? -14.514 -6.224 -7.831 1.00 65.50 180 SER A CA 1
ATOM 1422 C C . SER A 1 180 ? -13.887 -5.822 -6.501 1.00 65.50 180 SER A C 1
ATOM 1424 O O . SER A 1 180 ? -13.250 -6.657 -5.849 1.00 65.50 180 SER A O 1
ATOM 1426 N N . ASP A 1 181 ? -14.123 -4.585 -6.046 1.00 67.69 181 ASP A N 1
ATOM 1427 C CA . ASP A 1 181 ? -13.901 -4.268 -4.633 1.00 67.69 181 ASP A CA 1
ATOM 1428 C C . ASP A 1 181 ? -14.840 -5.176 -3.823 1.00 67.69 181 ASP A C 1
ATOM 1430 O O . ASP A 1 181 ? -16.040 -5.262 -4.088 1.00 67.69 181 ASP A O 1
ATOM 1434 N N . ARG A 1 182 ? -14.289 -5.967 -2.904 1.00 69.75 182 ARG A N 1
ATOM 1435 C CA . ARG A 1 182 ? -15.081 -6.914 -2.112 1.00 69.75 182 ARG A CA 1
ATOM 1436 C C . ARG A 1 182 ? -15.379 -6.281 -0.768 1.00 69.75 182 ARG A C 1
ATOM 1438 O O . ARG A 1 182 ? -14.472 -5.756 -0.115 1.00 69.75 182 ARG A O 1
ATOM 1445 N N . ILE A 1 183 ? -16.617 -6.420 -0.297 1.00 68.06 183 ILE A N 1
ATOM 1446 C CA . ILE A 1 183 ? -17.010 -6.017 1.058 1.00 68.06 183 ILE A CA 1
ATOM 1447 C C . ILE A 1 183 ? -16.476 -7.066 2.041 1.00 68.06 183 ILE A C 1
ATOM 1449 O O . ILE A 1 183 ? -17.199 -7.822 2.679 1.00 68.06 183 ILE A O 1
ATOM 1453 N N . VAL A 1 184 ? -15.153 -7.145 2.169 1.00 66.44 184 VAL A N 1
ATOM 1454 C CA . VAL A 1 184 ? -14.539 -8.120 3.062 1.00 66.44 184 VAL A CA 1
ATOM 1455 C C . VAL A 1 184 ? -14.544 -7.571 4.478 1.00 66.44 184 VAL A C 1
ATOM 1457 O O . VAL A 1 184 ? -14.003 -6.497 4.782 1.00 66.44 184 VAL A O 1
ATOM 1460 N N . GLY A 1 185 ? -15.125 -8.362 5.375 1.00 70.19 185 GLY A N 1
ATOM 1461 C CA . GLY A 1 185 ? -15.060 -8.097 6.799 1.00 70.19 185 GLY A CA 1
ATOM 1462 C C . GLY A 1 185 ? -13.626 -8.207 7.322 1.00 70.19 185 GLY A C 1
ATOM 1463 O O . GLY A 1 185 ? -12.951 -9.222 7.112 1.00 70.19 185 GLY A O 1
ATOM 1464 N N . LYS A 1 186 ? -13.162 -7.184 8.045 1.00 79.81 186 LYS A N 1
ATOM 1465 C CA . LYS A 1 186 ? -11.931 -7.279 8.844 1.00 79.81 186 LYS A CA 1
ATOM 1466 C C . LYS A 1 186 ? -12.253 -7.922 10.193 1.00 79.81 186 LYS A C 1
ATOM 1468 O O . LYS A 1 186 ? -13.379 -7.785 10.674 1.00 79.81 186 LYS A O 1
ATOM 1473 N N . PRO A 1 187 ? -11.303 -8.641 10.808 1.00 81.00 187 PRO A N 1
ATOM 1474 C CA . PRO A 1 187 ? -11.475 -9.119 12.170 1.00 81.00 187 PRO A CA 1
ATOM 1475 C C . PRO A 1 187 ? -11.489 -7.928 13.139 1.00 81.00 187 PRO A C 1
ATOM 1477 O O . PRO A 1 187 ? -10.541 -7.146 13.184 1.00 81.00 187 PRO A O 1
ATOM 1480 N N . TYR A 1 188 ? -12.558 -7.811 13.919 1.00 83.00 188 TYR A N 1
ATOM 1481 C CA . TYR A 1 188 ? -12.696 -6.885 15.036 1.00 83.00 188 TYR A CA 1
ATOM 1482 C C . TYR A 1 188 ? -12.772 -7.678 16.335 1.00 83.00 188 TYR A C 1
ATOM 1484 O O . TYR A 1 188 ? -13.503 -8.666 16.437 1.00 83.00 188 TYR A O 1
ATOM 1492 N N . LEU A 1 189 ? -12.034 -7.210 17.337 1.00 82.19 189 LEU A N 1
ATOM 1493 C CA . LEU A 1 189 ? -12.227 -7.622 18.717 1.00 82.19 189 LEU A CA 1
ATOM 1494 C C . LEU A 1 189 ? -13.278 -6.698 19.333 1.00 82.19 189 LEU A C 1
ATOM 1496 O O . LEU A 1 189 ? -12.993 -5.535 19.618 1.00 82.19 189 LEU A O 1
ATOM 1500 N N . LEU A 1 190 ? -14.496 -7.207 19.492 1.00 83.56 190 LEU A N 1
ATOM 1501 C CA . LEU A 1 190 ? -15.560 -6.512 20.204 1.00 83.56 190 LEU A CA 1
ATOM 1502 C C . LEU A 1 190 ? -15.384 -6.726 21.705 1.00 83.56 190 LEU A C 1
ATOM 1504 O O . LEU A 1 190 ? -15.179 -7.857 22.147 1.00 83.56 190 LEU A O 1
ATOM 1508 N N . ILE A 1 191 ? -15.463 -5.630 22.456 1.00 83.06 191 ILE A N 1
ATOM 1509 C CA . ILE A 1 191 ? -15.386 -5.610 23.915 1.00 83.06 191 ILE A CA 1
ATOM 1510 C C . ILE A 1 191 ? -16.750 -5.140 24.419 1.00 83.06 191 ILE A C 1
ATOM 1512 O O . ILE A 1 191 ? -17.053 -3.945 24.370 1.00 83.06 191 ILE A O 1
ATOM 1516 N N . ASP A 1 192 ? -17.569 -6.079 24.877 1.00 87.00 192 ASP A N 1
ATOM 1517 C CA . ASP A 1 192 ? -18.879 -5.786 25.453 1.00 87.00 192 ASP A CA 1
ATOM 1518 C C . ASP A 1 192 ? -18.702 -5.485 26.949 1.00 87.00 192 ASP A C 1
ATOM 1520 O O . ASP A 1 192 ? -18.253 -6.333 27.720 1.00 87.00 192 ASP A O 1
ATOM 1524 N N . ILE A 1 193 ? -19.033 -4.257 27.362 1.00 86.62 193 ILE A N 1
ATOM 1525 C CA . ILE A 1 193 ? -18.866 -3.792 28.746 1.00 86.62 193 ILE A CA 1
ATOM 1526 C C . ILE A 1 193 ? -20.159 -4.016 29.536 1.00 86.62 193 ILE A C 1
ATOM 1528 O O . ILE A 1 193 ? -21.185 -3.384 29.261 1.00 86.62 193 ILE A O 1
ATOM 1532 N N . HIS A 1 194 ? -20.103 -4.847 30.580 1.00 87.50 194 HIS A N 1
ATOM 1533 C CA . HIS A 1 194 ? -21.259 -5.128 31.434 1.00 87.50 194 HIS A CA 1
ATOM 1534 C C . HIS A 1 194 ? -21.502 -4.004 32.443 1.00 87.50 194 HIS A C 1
ATOM 1536 O O . HIS A 1 194 ? -20.979 -4.027 33.558 1.00 87.50 194 HIS A O 1
ATOM 1542 N N . ARG A 1 195 ? -22.347 -3.034 32.066 1.00 89.12 195 ARG A N 1
ATOM 1543 C CA . ARG A 1 195 ? -22.677 -1.837 32.872 1.00 89.12 195 ARG A CA 1
ATOM 1544 C C . ARG A 1 195 ? -23.006 -2.149 34.337 1.00 89.12 195 ARG A C 1
ATOM 1546 O O . ARG A 1 195 ? -22.472 -1.514 35.237 1.00 89.12 195 ARG A O 1
ATOM 1553 N N . HIS A 1 196 ? -23.852 -3.151 34.572 1.00 88.12 196 HIS A N 1
ATOM 1554 C CA . HIS A 1 196 ? -24.297 -3.536 35.914 1.00 88.12 196 HIS A CA 1
ATOM 1555 C C . HIS A 1 196 ? -23.166 -4.105 36.780 1.00 88.12 196 HIS A C 1
ATOM 1557 O O . HIS A 1 196 ? -23.185 -3.936 37.996 1.00 88.12 196 HIS A O 1
ATOM 1563 N N . LYS A 1 197 ? -22.170 -4.762 36.173 1.00 82.38 197 LYS A N 1
ATOM 1564 C CA . LYS A 1 197 ? -21.040 -5.326 36.914 1.00 82.38 197 LYS A CA 1
ATOM 1565 C C . LYS A 1 197 ? -20.012 -4.253 37.229 1.00 82.38 197 LYS A C 1
ATOM 1567 O O . LYS A 1 197 ? -19.613 -4.151 38.377 1.00 82.38 197 LYS A O 1
ATOM 1572 N N . ILE A 1 198 ? -19.658 -3.402 36.261 1.00 80.69 198 ILE A N 1
ATOM 1573 C CA . ILE A 1 198 ? -18.706 -2.299 36.492 1.00 80.69 198 ILE A CA 1
ATOM 1574 C C . ILE A 1 198 ? -19.240 -1.266 37.501 1.00 80.69 198 ILE A C 1
ATOM 1576 O O . ILE A 1 198 ? -18.457 -0.657 38.223 1.00 80.69 198 ILE A O 1
ATOM 1580 N N . ALA A 1 199 ? -20.565 -1.118 37.620 1.00 82.31 199 ALA A N 1
ATOM 1581 C CA . ALA A 1 199 ? -21.183 -0.236 38.607 1.00 82.31 199 ALA A CA 1
ATOM 1582 C C . ALA A 1 199 ? -20.927 -0.687 40.056 1.00 82.31 199 ALA A C 1
ATOM 1584 O O . ALA A 1 199 ? -20.723 0.161 40.920 1.00 82.31 199 ALA A O 1
ATOM 1585 N N . ARG A 1 200 ? -20.851 -2.003 40.321 1.00 81.75 200 ARG A N 1
ATOM 1586 C CA . ARG A 1 200 ? -20.498 -2.552 41.653 1.00 81.75 200 ARG A CA 1
ATOM 1587 C C . ARG A 1 200 ? -19.106 -2.129 42.120 1.00 81.75 200 ARG A C 1
ATOM 1589 O O . ARG A 1 200 ? -18.811 -2.150 43.304 1.00 81.75 200 ARG A O 1
ATOM 1596 N N . TYR A 1 201 ? -18.278 -1.747 41.161 1.00 75.31 201 TYR A N 1
ATOM 1597 C CA . TYR A 1 201 ? -16.892 -1.339 41.311 1.00 75.31 201 TYR A CA 1
ATOM 1598 C C . TYR A 1 201 ? -16.724 0.188 41.270 1.00 75.31 201 TYR A C 1
ATOM 1600 O O . TYR A 1 201 ? -15.598 0.675 41.279 1.00 75.31 201 TYR A O 1
ATOM 1608 N N . GLY A 1 202 ? -17.824 0.951 41.194 1.00 78.94 202 GLY A N 1
ATOM 1609 C CA . GLY A 1 202 ? -17.796 2.412 41.083 1.00 78.94 202 GLY A CA 1
ATOM 1610 C C . GLY A 1 202 ? -17.270 2.927 39.737 1.00 78.94 202 GLY A C 1
ATOM 1611 O O . GLY A 1 202 ? -16.917 4.099 39.621 1.00 78.94 202 GLY A O 1
ATOM 1612 N N . LEU A 1 203 ? -17.195 2.068 38.713 1.00 79.81 203 LEU A N 1
ATOM 1613 C CA . LEU A 1 203 ? -16.621 2.407 37.414 1.00 79.81 203 LEU A CA 1
ATOM 1614 C C . LEU A 1 203 ? -17.698 2.826 36.409 1.00 79.81 203 LEU A C 1
ATOM 1616 O O . LEU A 1 203 ? -18.686 2.127 36.176 1.00 79.81 203 LEU A O 1
ATOM 1620 N N . SER A 1 204 ? -17.449 3.942 35.728 1.00 86.88 204 SER A N 1
ATOM 1621 C CA . SER A 1 204 ? -18.209 4.371 34.554 1.00 86.88 204 SER A CA 1
ATOM 1622 C C . SER A 1 204 ? -17.660 3.751 33.265 1.00 86.88 204 SER A C 1
ATOM 1624 O O . SER A 1 204 ? -16.478 3.426 33.139 1.00 86.88 204 SER A O 1
ATOM 1626 N N . ILE A 1 205 ? -18.509 3.667 32.241 1.00 87.88 205 ILE A N 1
ATOM 1627 C CA . ILE A 1 205 ? -18.116 3.185 30.906 1.00 87.88 205 ILE A CA 1
ATOM 1628 C C . ILE A 1 205 ? -17.020 4.063 30.304 1.00 87.88 205 ILE A C 1
ATOM 1630 O O . ILE A 1 205 ? -16.089 3.545 29.693 1.00 87.88 205 ILE A O 1
ATOM 1634 N N . ALA A 1 206 ? -17.109 5.380 30.501 1.00 89.31 206 ALA A N 1
ATOM 1635 C CA . ALA A 1 206 ? -16.120 6.325 29.999 1.00 89.31 206 ALA A CA 1
ATOM 1636 C C . ALA A 1 206 ? -14.731 6.059 30.600 1.00 89.31 206 ALA A C 1
ATOM 1638 O O . ALA A 1 206 ? -13.738 6.075 29.874 1.00 89.31 206 ALA A O 1
ATOM 1639 N N . GLN A 1 207 ? -14.654 5.750 31.900 1.00 82.62 207 GLN A N 1
ATOM 1640 C CA . GLN A 1 207 ? -13.395 5.376 32.553 1.00 82.62 207 GLN A CA 1
ATOM 1641 C C . GLN A 1 207 ? -12.826 4.077 31.972 1.00 82.62 207 GLN A C 1
ATOM 1643 O O . GLN A 1 207 ? -11.658 4.049 31.585 1.00 82.62 207 GLN A O 1
ATOM 1648 N N . VAL A 1 208 ? -13.657 3.038 31.832 1.00 80.81 208 VAL A N 1
ATOM 1649 C CA . VAL A 1 208 ? -13.247 1.749 3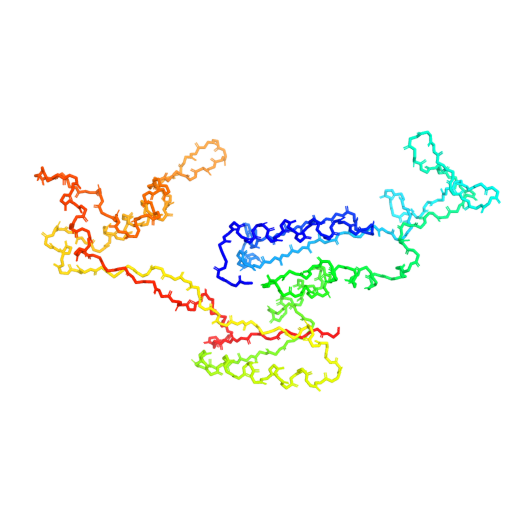1.246 1.00 80.81 208 VAL A CA 1
ATOM 1650 C C . VAL A 1 208 ? -12.745 1.930 29.806 1.00 80.81 208 VAL A C 1
ATOM 1652 O O . VAL A 1 208 ? -11.660 1.467 29.454 1.00 80.81 208 VAL A O 1
ATOM 1655 N N . GLN A 1 209 ? -13.478 2.667 28.968 1.00 87.75 209 GLN A N 1
ATOM 1656 C CA . GLN A 1 209 ? -13.081 2.937 27.582 1.00 87.75 209 GLN A CA 1
ATOM 1657 C C . GLN A 1 209 ? -11.800 3.771 27.490 1.00 87.75 209 GLN A C 1
ATOM 1659 O O . GLN A 1 209 ? -10.939 3.467 26.663 1.00 87.75 209 GLN A O 1
ATOM 1664 N N . LYS A 1 210 ? -11.631 4.787 28.346 1.00 84.25 210 LYS A N 1
ATOM 1665 C CA . LYS A 1 210 ? -10.409 5.605 28.389 1.00 84.25 210 LYS A CA 1
ATOM 1666 C C . LYS A 1 210 ? -9.183 4.760 28.743 1.00 84.25 210 LYS A C 1
ATOM 1668 O O . LYS A 1 210 ? -8.126 4.928 28.128 1.00 84.25 210 LYS A O 1
ATOM 1673 N N . GLN A 1 211 ? -9.323 3.821 29.680 1.00 80.75 211 GLN A N 1
ATOM 1674 C CA . GLN A 1 211 ? -8.259 2.873 30.020 1.00 80.75 211 GLN A CA 1
ATOM 1675 C C . GLN A 1 211 ? -7.914 1.955 28.843 1.00 80.75 211 GLN A C 1
ATOM 1677 O O . GLN A 1 211 ? -6.737 1.849 28.499 1.00 80.75 211 GLN A O 1
ATOM 1682 N N . ILE A 1 212 ? -8.910 1.383 28.155 1.00 82.69 212 ILE A N 1
ATOM 1683 C CA . ILE A 1 212 ? -8.691 0.585 26.933 1.00 82.69 212 ILE A CA 1
ATOM 1684 C C . ILE A 1 212 ? -7.929 1.400 25.879 1.00 82.69 212 ILE A C 1
ATOM 1686 O O . ILE A 1 212 ? -6.915 0.945 25.344 1.00 82.69 212 ILE A O 1
ATOM 1690 N N . GLN A 1 213 ? -8.384 2.622 25.589 1.00 86.19 213 GLN A N 1
ATOM 1691 C CA . GLN A 1 213 ? -7.774 3.492 24.578 1.00 86.19 213 GLN A CA 1
ATOM 1692 C C . GLN A 1 213 ? -6.324 3.849 24.918 1.00 86.19 213 GLN A C 1
ATOM 1694 O O . GLN A 1 213 ? -5.468 3.875 24.031 1.00 86.19 213 GLN A O 1
ATOM 1699 N N . THR A 1 214 ? -6.029 4.071 26.196 1.00 84.81 214 THR A N 1
ATOM 1700 C CA . THR A 1 214 ? -4.685 4.428 26.659 1.00 84.81 214 THR A CA 1
ATOM 1701 C C . THR A 1 214 ? -3.788 3.191 26.680 1.00 84.81 214 THR A C 1
ATOM 1703 O O . THR A 1 214 ? -2.850 3.084 25.895 1.00 84.81 214 THR A O 1
ATOM 1706 N N . LEU A 1 215 ? -4.124 2.200 27.507 1.00 82.44 215 LEU A N 1
ATOM 1707 C CA . LEU A 1 215 ? -3.251 1.076 27.844 1.00 82.44 215 LEU A CA 1
ATOM 1708 C C . LEU A 1 215 ? -3.123 0.052 26.710 1.00 82.44 215 LEU A C 1
ATOM 1710 O O . LEU A 1 215 ? -2.049 -0.522 26.509 1.00 82.44 215 LEU A O 1
ATOM 1714 N N . ILE A 1 216 ? -4.190 -0.160 25.933 1.00 80.69 216 ILE A N 1
ATOM 1715 C CA . ILE A 1 216 ? -4.207 -1.105 24.808 1.00 80.69 216 ILE A CA 1
ATOM 1716 C C . ILE A 1 216 ? -4.079 -0.365 23.483 1.00 80.69 216 ILE A C 1
ATOM 1718 O O . ILE A 1 216 ? -3.240 -0.750 22.661 1.00 80.69 216 ILE A O 1
ATOM 1722 N N . GLY A 1 217 ? -4.865 0.692 23.273 1.00 83.00 217 GLY A N 1
ATOM 1723 C CA . GLY A 1 217 ? -4.856 1.490 22.044 1.00 83.00 217 GLY A CA 1
ATOM 1724 C C . GLY A 1 217 ? -3.568 2.296 21.850 1.00 83.00 217 GLY A C 1
ATOM 1725 O O . GLY A 1 217 ? -3.087 2.415 20.724 1.00 83.00 217 GLY A O 1
ATOM 1726 N N . GLY A 1 218 ? -2.946 2.763 22.937 1.00 88.69 218 GLY A N 1
ATOM 1727 C CA . GLY A 1 218 ? -1.773 3.636 22.886 1.00 88.69 218 GLY A CA 1
ATOM 1728 C C . GLY A 1 218 ? -2.117 5.075 22.494 1.00 88.69 218 GLY A C 1
ATOM 1729 O O . GLY A 1 218 ? -1.329 5.711 21.786 1.00 88.69 218 GLY A O 1
ATOM 1730 N N . MET A 1 219 ? -3.294 5.563 22.904 1.00 92.06 219 MET A N 1
ATOM 1731 C CA . MET A 1 219 ? -3.706 6.955 22.717 1.00 92.06 219 MET A CA 1
ATOM 1732 C C . MET A 1 219 ? -2.636 7.912 23.289 1.00 92.06 219 MET A C 1
ATOM 1734 O O . MET A 1 219 ? -2.138 7.676 24.392 1.00 92.06 219 MET A O 1
ATOM 1738 N N . PRO A 1 220 ? -2.253 8.979 22.561 1.00 92.81 220 PRO A N 1
ATOM 1739 C CA . PRO A 1 220 ? -1.362 10.008 23.091 1.00 92.81 220 PRO A CA 1
ATOM 1740 C C . PRO A 1 220 ? -1.958 10.664 24.341 1.00 92.81 220 PRO A C 1
ATOM 1742 O O . PRO A 1 220 ? -3.100 11.115 24.307 1.00 92.81 220 PRO A O 1
ATOM 1745 N N . LEU A 1 221 ? -1.181 10.731 25.423 1.00 91.00 221 LEU A N 1
ATOM 1746 C CA . LEU A 1 221 ? -1.576 11.393 26.671 1.00 91.00 221 LEU A CA 1
ATOM 1747 C C . LEU A 1 221 ? -1.193 12.869 26.674 1.00 91.00 221 LEU A C 1
ATOM 1749 O O . LEU A 1 221 ? -1.936 13.710 27.164 1.00 91.00 221 LEU A O 1
ATOM 1753 N N . THR A 1 222 ? -0.019 13.173 26.133 1.00 94.62 222 THR A N 1
ATOM 1754 C CA . THR A 1 222 ? 0.495 14.535 26.030 1.00 94.62 222 THR A CA 1
ATOM 1755 C C . THR A 1 222 ? 1.432 14.646 24.830 1.00 94.62 222 THR A C 1
ATOM 1757 O O . THR A 1 222 ? 1.722 13.658 24.149 1.00 94.62 222 THR A O 1
ATOM 1760 N N . THR A 1 223 ? 1.888 15.857 24.541 1.00 96.06 223 THR A N 1
ATOM 1761 C CA . THR A 1 223 ? 2.854 16.137 23.480 1.00 96.06 223 THR A CA 1
ATOM 1762 C C . THR A 1 223 ? 4.076 16.804 24.092 1.00 96.06 223 THR A C 1
ATOM 1764 O O . THR A 1 223 ? 3.960 17.851 24.718 1.00 96.06 223 THR A O 1
ATOM 1767 N N . LEU A 1 224 ? 5.246 16.205 23.892 1.00 96.94 224 LEU A N 1
ATOM 1768 C CA . LEU A 1 224 ? 6.527 16.828 24.188 1.00 96.94 224 LEU A CA 1
ATOM 1769 C C . LEU A 1 224 ? 6.837 17.849 23.089 1.00 96.94 224 LEU A C 1
ATOM 1771 O O . LEU A 1 224 ? 6.785 17.521 21.901 1.00 96.94 224 LEU A O 1
ATOM 1775 N N . ILE A 1 225 ? 7.164 19.076 23.484 1.00 96.56 225 ILE A N 1
ATOM 1776 C CA . ILE A 1 225 ? 7.550 20.149 22.566 1.00 96.56 225 ILE A CA 1
ATOM 1777 C C . ILE A 1 225 ? 9.068 20.300 22.635 1.00 96.56 225 ILE A C 1
ATOM 1779 O O . ILE A 1 225 ? 9.613 20.589 23.698 1.00 96.56 225 ILE A O 1
ATOM 1783 N N . HIS A 1 226 ? 9.746 20.107 21.505 1.00 95.62 226 HIS A N 1
ATOM 1784 C CA . HIS A 1 226 ? 11.187 20.296 21.379 1.00 95.62 226 HIS A CA 1
ATOM 1785 C C . HIS A 1 226 ? 11.469 21.286 20.245 1.00 95.62 226 HIS A C 1
ATOM 1787 O O . HIS A 1 226 ? 11.468 20.931 19.068 1.00 95.62 226 HIS A O 1
ATOM 1793 N N . LYS A 1 227 ? 11.676 22.564 20.593 1.00 95.75 227 LYS A N 1
ATOM 1794 C CA . LYS A 1 227 ? 11.777 23.674 19.627 1.00 95.75 227 LYS A CA 1
ATOM 1795 C C . LYS A 1 227 ? 10.547 23.718 18.701 1.00 95.75 227 LYS A C 1
ATOM 1797 O O . LYS A 1 227 ? 9.443 24.000 19.158 1.00 95.75 227 LYS A O 1
ATOM 1802 N N . ARG A 1 228 ? 10.733 23.450 17.403 1.00 95.69 228 ARG A N 1
ATOM 1803 C CA . ARG A 1 228 ? 9.670 23.414 16.383 1.00 95.69 228 ARG A CA 1
ATOM 1804 C C . ARG A 1 228 ? 9.049 22.024 16.219 1.00 95.69 228 ARG A C 1
ATOM 1806 O O . ARG A 1 228 ? 8.041 21.895 15.530 1.00 95.69 228 ARG A O 1
ATOM 1813 N N . GLU A 1 229 ? 9.631 21.004 16.839 1.00 96.19 229 GLU A N 1
ATOM 1814 C CA . GLU A 1 229 ? 9.178 19.622 16.748 1.00 96.19 229 GLU A CA 1
ATOM 1815 C C . GLU A 1 229 ? 8.203 19.290 17.876 1.00 96.19 229 GLU A C 1
ATOM 1817 O O . GLU A 1 229 ? 8.282 19.809 18.994 1.00 96.19 229 GLU A O 1
ATOM 1822 N N . ARG A 1 230 ? 7.254 18.406 17.573 1.00 96.50 230 ARG A N 1
ATOM 1823 C CA . ARG A 1 230 ? 6.207 17.980 18.500 1.00 96.50 230 ARG A CA 1
ATOM 1824 C C . ARG A 1 230 ? 6.115 16.462 18.483 1.00 96.50 230 ARG A C 1
ATOM 1826 O O . ARG A 1 230 ? 5.788 15.872 17.456 1.00 96.50 230 ARG A O 1
ATOM 1833 N N . TYR A 1 231 ? 6.352 15.840 19.631 1.00 96.38 231 TYR A N 1
ATOM 1834 C CA . TYR A 1 231 ? 6.378 14.388 19.782 1.00 96.38 231 TYR A CA 1
ATOM 1835 C C . TYR A 1 231 ? 5.242 13.914 20.681 1.00 96.38 231 TYR A C 1
ATOM 1837 O O . TYR A 1 231 ? 5.089 14.364 21.812 1.00 96.38 231 TYR A O 1
ATOM 1845 N N . LYS A 1 232 ? 4.432 12.972 20.194 1.00 95.88 232 LYS A N 1
ATOM 1846 C CA . LYS A 1 232 ? 3.331 12.388 20.972 1.00 95.88 232 LYS A CA 1
ATOM 1847 C C . LYS A 1 232 ? 3.884 11.430 22.029 1.00 95.88 232 LYS A C 1
ATOM 1849 O O . LYS A 1 232 ? 4.508 10.428 21.681 1.00 95.88 232 LYS A O 1
ATOM 1854 N N . VAL A 1 233 ? 3.589 11.694 23.298 1.00 94.81 233 VAL A N 1
ATOM 1855 C CA . VAL A 1 233 ? 3.918 10.816 24.427 1.00 94.81 233 VAL A CA 1
ATOM 1856 C C . VAL A 1 233 ? 2.713 9.928 24.723 1.00 94.81 233 VAL A C 1
ATOM 1858 O O . VAL A 1 233 ? 1.589 10.410 24.869 1.00 94.81 233 VAL A O 1
ATOM 1861 N N . ARG A 1 234 ? 2.932 8.614 24.798 1.00 93.81 234 ARG A N 1
ATOM 1862 C CA . ARG A 1 234 ? 1.894 7.602 25.047 1.00 93.81 234 ARG A CA 1
ATOM 1863 C C . ARG A 1 234 ? 2.381 6.583 26.064 1.00 93.81 234 ARG A C 1
ATOM 1865 O O . ARG A 1 234 ? 3.557 6.234 26.067 1.00 93.81 234 ARG A O 1
ATOM 1872 N N . VAL A 1 235 ? 1.455 6.066 26.861 1.00 87.56 235 VAL A N 1
ATOM 1873 C CA . VAL A 1 235 ? 1.686 4.950 27.783 1.00 87.56 235 VAL A CA 1
ATOM 1874 C C . VAL A 1 235 ? 0.895 3.760 27.269 1.00 87.56 235 VAL A C 1
ATOM 1876 O O . VAL A 1 235 ? -0.254 3.916 26.865 1.00 87.56 235 VAL A O 1
ATOM 1879 N N . ARG A 1 236 ? 1.513 2.579 27.226 1.00 84.75 236 ARG A N 1
ATOM 1880 C CA . ARG A 1 236 ? 0.896 1.369 26.675 1.00 84.75 236 ARG A CA 1
ATOM 1881 C C . ARG A 1 236 ? 1.455 0.131 27.362 1.00 84.75 236 ARG A C 1
ATOM 1883 O O . ARG A 1 236 ? 2.644 0.096 27.667 1.00 84.75 236 ARG A O 1
ATOM 1890 N N . TYR A 1 237 ? 0.640 -0.909 27.525 1.00 80.94 237 TYR A N 1
ATOM 1891 C CA . TYR A 1 237 ? 1.141 -2.191 28.009 1.00 80.94 237 TYR A CA 1
ATOM 1892 C C . TYR A 1 237 ? 2.153 -2.831 27.039 1.00 80.94 237 TYR A C 1
ATOM 1894 O O . TYR A 1 237 ? 2.012 -2.696 25.808 1.00 80.94 237 TYR A O 1
ATOM 1902 N N . PRO A 1 238 ? 3.133 -3.593 27.569 1.00 83.06 238 PRO A N 1
ATOM 1903 C CA . PRO A 1 238 ? 3.991 -4.468 26.778 1.00 83.06 238 PRO A CA 1
ATOM 1904 C C . PRO A 1 238 ? 3.190 -5.348 25.811 1.00 83.06 238 PRO A C 1
ATOM 1906 O O . PRO A 1 238 ? 2.050 -5.734 26.079 1.00 83.06 238 PRO A O 1
ATOM 1909 N N . ARG A 1 239 ? 3.778 -5.662 24.650 1.00 79.88 239 ARG A N 1
ATOM 1910 C CA . ARG A 1 239 ? 3.094 -6.420 23.585 1.00 79.88 239 ARG A CA 1
ATOM 1911 C C . ARG A 1 239 ? 2.632 -7.805 24.051 1.00 79.88 239 ARG A C 1
ATOM 1913 O O . ARG A 1 239 ? 1.524 -8.192 23.703 1.00 79.88 239 ARG A O 1
ATOM 1920 N N . GLU A 1 240 ? 3.450 -8.491 24.848 1.00 77.75 240 GLU A N 1
ATOM 1921 C CA . GLU A 1 240 ? 3.156 -9.782 25.496 1.00 77.75 240 GLU A CA 1
ATOM 1922 C C . GLU A 1 240 ? 1.817 -9.747 26.236 1.00 77.75 240 GLU A C 1
ATOM 1924 O O . GLU A 1 240 ? 0.922 -10.556 25.983 1.00 77.75 240 GLU A O 1
ATOM 1929 N N . LEU A 1 241 ? 1.660 -8.730 27.093 1.00 71.25 241 LEU A N 1
ATOM 1930 C CA . LEU A 1 241 ? 0.430 -8.509 27.827 1.00 71.25 241 LEU A CA 1
ATOM 1931 C C . LEU A 1 241 ? -0.681 -8.198 26.843 1.00 71.25 241 LEU A C 1
ATOM 1933 O O . LEU A 1 241 ? -1.671 -8.884 26.906 1.00 71.25 241 LEU A O 1
ATOM 1937 N N . ARG A 1 242 ? -0.513 -7.318 25.847 1.00 73.44 242 ARG A N 1
ATOM 1938 C CA . ARG A 1 242 ? -1.564 -6.993 24.852 1.00 73.44 242 ARG A CA 1
ATOM 1939 C C . ARG A 1 242 ? -2.077 -8.170 24.024 1.00 73.44 242 ARG A C 1
ATOM 1941 O O . ARG A 1 242 ? -3.278 -8.248 23.786 1.00 73.44 242 ARG A O 1
ATOM 1948 N N . ASN A 1 243 ? -1.197 -9.081 23.619 1.00 63.66 243 ASN A N 1
ATOM 1949 C CA . ASN A 1 243 ? -1.579 -10.290 22.887 1.00 63.66 243 ASN A CA 1
ATOM 1950 C C . ASN A 1 243 ? -2.398 -11.245 23.773 1.00 63.66 243 ASN A C 1
ATOM 1952 O O . ASN A 1 243 ? -3.294 -11.921 23.277 1.00 63.66 243 ASN A O 1
ATOM 1956 N N . LYS A 1 244 ? -2.133 -11.245 25.088 1.00 56.81 244 LYS A N 1
ATOM 1957 C CA . LYS A 1 244 ? -2.938 -11.923 26.115 1.00 56.81 244 LYS A CA 1
ATOM 1958 C C . LYS A 1 244 ? -4.056 -11.022 26.697 1.00 56.81 244 LYS A C 1
ATOM 1960 O O . LYS A 1 244 ? -4.936 -11.518 27.389 1.00 56.81 244 LYS A O 1
ATOM 1965 N N . ALA A 1 245 ? -4.071 -9.711 26.422 1.00 44.88 245 ALA A N 1
ATOM 1966 C CA . ALA A 1 245 ? -4.850 -8.673 27.126 1.00 44.88 245 ALA A CA 1
ATOM 1967 C C . ALA A 1 245 ? -6.062 -8.164 26.362 1.00 44.88 245 ALA A C 1
ATOM 1969 O O . ALA A 1 245 ? -6.670 -7.189 26.796 1.00 44.88 245 ALA A O 1
ATOM 1970 N N . ALA A 1 246 ? -6.527 -8.896 25.350 1.00 46.94 246 ALA A N 1
ATOM 1971 C CA . ALA A 1 246 ? -7.977 -8.978 25.232 1.00 46.94 246 ALA A CA 1
ATOM 1972 C C . ALA A 1 246 ? -8.577 -9.287 26.630 1.00 46.94 246 ALA A C 1
ATOM 1974 O O . ALA A 1 246 ? -9.531 -8.639 27.028 1.00 46.94 246 ALA A O 1
ATOM 1975 N N . TYR A 1 247 ? -7.916 -10.131 27.441 1.00 48.91 247 TYR A N 1
ATOM 1976 C CA . TYR A 1 247 ? -8.360 -10.507 28.788 1.00 48.91 247 TYR A CA 1
ATOM 1977 C C . TYR A 1 247 ? -7.958 -9.577 29.955 1.00 48.91 247 TYR A C 1
ATOM 1979 O O . TYR A 1 247 ? -8.490 -9.774 31.039 1.00 48.91 247 TYR A O 1
ATOM 1987 N N . HIS A 1 248 ? -7.068 -8.583 29.785 1.00 50.59 248 HIS A N 1
ATOM 1988 C CA . HIS A 1 248 ? -6.400 -7.897 30.917 1.00 50.59 248 HIS A CA 1
ATOM 1989 C C . HIS A 1 248 ? -6.611 -6.376 30.955 1.00 50.59 248 HIS A C 1
ATOM 1991 O O . HIS A 1 248 ? -5.665 -5.591 31.009 1.00 50.59 248 HIS A O 1
ATOM 1997 N N . ILE A 1 249 ? -7.864 -5.944 30.834 1.00 51.75 249 ILE A N 1
ATOM 1998 C CA . ILE A 1 249 ? -8.211 -4.565 30.464 1.00 51.75 249 ILE A CA 1
ATOM 1999 C C . ILE A 1 249 ? -8.239 -3.567 31.642 1.00 51.75 249 ILE A C 1
ATOM 2001 O O . ILE A 1 249 ? -8.205 -2.360 31.416 1.00 51.75 249 ILE A O 1
ATOM 2005 N N . LEU A 1 250 ? -8.243 -4.020 32.895 1.00 49.84 250 LEU A N 1
ATOM 2006 C CA . LEU A 1 250 ? -8.480 -3.154 34.059 1.00 49.84 250 LEU A CA 1
ATOM 2007 C C . LEU A 1 250 ? -7.443 -3.419 35.151 1.00 49.84 250 LEU A C 1
ATOM 2009 O O . LEU A 1 250 ? -7.701 -4.193 36.066 1.00 49.84 250 LEU A O 1
ATOM 2013 N N . LEU A 1 251 ? -6.254 -2.831 35.041 1.00 48.31 251 LEU A N 1
ATOM 2014 C CA . LEU A 1 251 ? -5.224 -2.929 36.087 1.00 48.31 251 LEU A CA 1
ATOM 2015 C C . LEU A 1 251 ? -4.850 -1.573 36.697 1.00 48.31 251 LEU A C 1
ATOM 2017 O O . LEU A 1 251 ? -3.911 -1.504 37.479 1.00 48.31 251 LEU A O 1
ATOM 2021 N N . VAL A 1 252 ? -5.558 -0.483 36.380 1.00 42.56 252 VAL A N 1
ATOM 2022 C CA . VAL A 1 252 ? -5.185 0.840 36.907 1.00 42.56 252 VAL A CA 1
ATOM 2023 C C . VAL A 1 252 ? -6.416 1.644 37.303 1.00 42.56 252 VAL A C 1
ATOM 2025 O O . VAL A 1 252 ? -6.893 2.482 36.545 1.00 42.56 252 VAL A O 1
ATOM 2028 N N . ASN A 1 253 ? -6.967 1.315 38.470 1.00 38.78 253 ASN A N 1
ATOM 2029 C CA . ASN A 1 253 ? -7.429 2.259 39.497 1.00 38.78 253 ASN A CA 1
ATOM 2030 C C . ASN A 1 253 ? -8.101 1.459 40.620 1.00 38.78 253 ASN A C 1
ATOM 2032 O O . ASN A 1 253 ? -9.321 1.370 40.674 1.00 38.78 253 ASN A O 1
ATOM 2036 N N . TYR A 1 254 ? -7.291 0.877 41.504 1.00 42.00 254 TYR A N 1
ATOM 2037 C CA . TYR A 1 254 ? -7.741 0.444 42.826 1.00 42.00 254 TYR A CA 1
ATOM 2038 C C . TYR A 1 254 ? -6.728 0.905 43.866 1.00 42.00 254 TYR A C 1
ATOM 2040 O O . TYR A 1 254 ? -5.815 0.188 44.255 1.00 42.00 254 TYR A O 1
ATOM 2048 N N . THR A 1 255 ? -6.891 2.152 44.291 1.00 41.62 255 THR A N 1
ATOM 2049 C CA . THR A 1 255 ? -6.507 2.587 45.631 1.00 41.62 255 THR A CA 1
ATOM 2050 C C . THR A 1 255 ? -7.801 2.780 46.394 1.00 41.62 255 THR A C 1
ATOM 2052 O O . THR A 1 255 ? -8.406 3.840 46.308 1.00 41.62 255 THR A O 1
ATOM 2055 N N . PHE A 1 256 ? -8.263 1.707 47.018 1.00 36.56 256 PHE A N 1
ATOM 2056 C CA . PHE A 1 256 ? -8.846 1.651 48.356 1.00 36.56 256 PHE A CA 1
ATOM 2057 C C . PHE A 1 256 ? -9.047 0.144 48.596 1.00 36.56 256 PHE A C 1
ATOM 2059 O O . PHE A 1 256 ? -9.771 -0.492 47.844 1.00 36.56 256 PHE A O 1
ATOM 2066 N N . GLU A 1 257 ? -8.319 -0.426 49.562 1.00 42.47 257 GLU A N 1
ATOM 2067 C CA . GLU A 1 257 ? -8.481 -1.810 50.063 1.00 42.47 257 GLU A CA 1
ATOM 2068 C C . GLU A 1 257 ? -7.842 -2.982 49.280 1.00 42.47 257 GLU A C 1
ATOM 2070 O O . GLU A 1 257 ? -8.486 -3.974 48.971 1.00 42.47 257 GLU A O 1
ATOM 2075 N N . GLY A 1 258 ? -6.525 -2.936 49.048 1.00 43.09 258 GLY A N 1
ATOM 2076 C CA . GLY A 1 258 ? -5.656 -4.108 49.293 1.00 43.09 258 GLY A CA 1
ATOM 2077 C C . GLY A 1 258 ? -5.914 -5.462 48.598 1.00 43.09 258 GLY A C 1
ATOM 2078 O O . GLY A 1 258 ? -5.351 -6.455 49.054 1.00 43.09 258 GLY A O 1
ATOM 2079 N N . THR A 1 259 ? -6.692 -5.565 47.521 1.00 48.09 259 THR A N 1
ATOM 2080 C CA . THR A 1 259 ? -6.878 -6.847 46.806 1.00 48.09 259 THR A CA 1
ATOM 2081 C C . THR A 1 259 ? -5.653 -7.244 45.974 1.00 48.09 259 THR A C 1
ATOM 2083 O O . THR A 1 259 ? -5.053 -6.417 45.279 1.00 48.09 259 THR A O 1
ATOM 2086 N N . ARG A 1 260 ? -5.282 -8.532 46.042 1.00 46.75 260 ARG A N 1
ATOM 2087 C CA . ARG A 1 260 ? -4.111 -9.123 45.365 1.00 46.75 260 ARG A CA 1
ATOM 2088 C C . ARG A 1 260 ? -4.235 -9.039 43.838 1.00 46.75 260 ARG A C 1
ATOM 2090 O O . ARG A 1 260 ? -5.318 -9.161 43.273 1.00 46.75 260 ARG A O 1
ATOM 2097 N N . PHE A 1 261 ? -3.087 -8.921 43.165 1.00 43.06 261 PHE A N 1
ATOM 2098 C CA . PHE A 1 261 ? -2.944 -8.881 41.699 1.00 43.06 261 PHE A CA 1
ATOM 2099 C C . PHE A 1 261 ? -3.699 -10.015 40.971 1.00 43.06 261 PHE A C 1
ATOM 2101 O O . PHE A 1 261 ? -4.256 -9.798 39.894 1.00 43.06 261 PHE A O 1
ATOM 2108 N N . ASP A 1 262 ? -3.781 -11.194 41.592 1.00 40.78 262 ASP A N 1
ATOM 2109 C CA . ASP A 1 262 ? -4.423 -12.382 41.018 1.00 40.78 262 ASP A CA 1
ATOM 2110 C C . ASP A 1 262 ? -5.964 -12.335 41.069 1.00 40.78 262 ASP A C 1
ATOM 2112 O O . ASP A 1 262 ? -6.627 -12.845 40.166 1.00 40.78 262 ASP A O 1
ATOM 2116 N N . GLU A 1 263 ? -6.560 -11.658 42.058 1.00 44.69 263 GLU A N 1
ATOM 2117 C CA . GLU A 1 263 ? -8.022 -11.491 42.164 1.00 44.69 263 GLU A CA 1
ATOM 2118 C C . GLU A 1 263 ? -8.549 -10.512 41.103 1.00 44.69 263 GLU A C 1
ATOM 2120 O O . GLU A 1 263 ? -9.611 -10.719 40.510 1.00 44.69 263 GLU A O 1
ATOM 2125 N N . ILE A 1 264 ? -7.750 -9.497 40.760 1.00 48.69 264 ILE A N 1
ATOM 2126 C CA . ILE A 1 264 ? -8.056 -8.521 39.702 1.00 48.69 264 ILE A CA 1
ATOM 2127 C C . ILE A 1 264 ? -8.147 -9.208 38.327 1.00 48.69 264 ILE A C 1
ATOM 2129 O O . ILE A 1 264 ? -8.970 -8.832 37.486 1.00 48.69 264 ILE A O 1
ATOM 2133 N N . LEU A 1 265 ? -7.357 -10.264 38.116 1.00 44.66 265 LEU A N 1
ATOM 2134 C CA . LEU A 1 265 ? -7.360 -11.072 36.896 1.00 44.66 265 LEU A CA 1
ATOM 2135 C C . LEU A 1 265 ? -8.681 -11.824 36.684 1.00 44.66 265 LEU A C 1
ATOM 2137 O O . LEU A 1 265 ? -9.183 -11.943 35.563 1.00 44.66 265 LEU A O 1
ATOM 2141 N N . GLN A 1 266 ? -9.246 -12.343 37.775 1.00 46.00 266 GLN A N 1
ATOM 2142 C CA . GLN A 1 266 ? -10.498 -13.098 37.770 1.00 46.00 266 GLN A CA 1
ATOM 2143 C C . GLN A 1 266 ? -11.713 -12.181 37.589 1.00 46.00 266 GLN A C 1
ATOM 2145 O O . GLN A 1 266 ? -12.640 -12.528 36.851 1.00 46.00 266 GLN A O 1
ATOM 2150 N N . LEU A 1 267 ? -11.679 -10.982 38.178 1.00 51.22 267 LEU A N 1
ATOM 2151 C CA . LEU A 1 267 ? -12.739 -9.979 38.050 1.00 51.22 267 LEU A CA 1
ATOM 2152 C C . LEU A 1 267 ? -12.903 -9.474 36.606 1.00 51.22 267 LEU A C 1
ATOM 2154 O O . LEU A 1 267 ? -14.022 -9.270 36.137 1.00 51.22 267 LEU A O 1
ATOM 2158 N N . GLN A 1 268 ? -11.816 -9.355 35.843 1.00 53.91 268 GLN A N 1
ATOM 2159 C CA . GLN A 1 268 ? -11.844 -8.855 34.460 1.00 53.91 268 GLN A CA 1
ATOM 2160 C C . GLN A 1 268 ? -12.688 -9.706 33.503 1.00 53.91 268 GLN A C 1
ATOM 2162 O O . GLN A 1 268 ? -13.444 -9.149 32.704 1.00 53.91 268 GLN A O 1
ATOM 2167 N N . LYS A 1 269 ? -12.620 -11.040 33.616 1.00 57.03 269 LYS A N 1
ATOM 2168 C CA . LYS A 1 269 ? -13.451 -11.958 32.813 1.00 57.03 269 LYS A CA 1
ATOM 2169 C C . LYS A 1 269 ? -14.936 -11.849 33.140 1.00 57.03 269 LYS A C 1
ATOM 2171 O O . LYS A 1 269 ? -15.770 -12.218 32.323 1.00 57.03 269 LYS A O 1
ATOM 2176 N N . GLN A 1 270 ? -15.277 -11.366 34.332 1.00 63.47 270 GLN A N 1
ATOM 2177 C CA . GLN A 1 270 ? -16.667 -11.152 34.701 1.00 63.47 270 GLN A CA 1
ATOM 2178 C C . GLN A 1 270 ? -17.185 -9.824 34.147 1.00 63.47 270 GLN A C 1
ATOM 2180 O O . GLN A 1 270 ? -18.353 -9.763 33.778 1.00 63.47 270 GLN A O 1
ATOM 2185 N N . LEU A 1 271 ? -16.349 -8.783 34.064 1.00 70.75 271 LEU A N 1
ATOM 2186 C CA . LEU A 1 271 ? -16.752 -7.423 33.682 1.00 70.75 271 LEU A CA 1
ATOM 2187 C C . LEU A 1 271 ? -16.902 -7.196 32.174 1.00 70.75 271 LEU A C 1
ATOM 2189 O O . LEU A 1 271 ? -17.688 -6.332 31.774 1.00 70.75 271 LEU A O 1
ATOM 2193 N N . LEU A 1 272 ? -16.160 -7.940 31.353 1.00 74.69 272 LEU A N 1
ATOM 2194 C CA . LEU A 1 272 ? -16.056 -7.720 29.911 1.00 74.69 272 LEU A CA 1
ATOM 2195 C C . LEU A 1 272 ? -16.204 -9.035 29.143 1.00 74.69 272 LEU A C 1
ATOM 2197 O O . LEU A 1 272 ? -15.497 -9.994 29.446 1.00 74.69 272 LEU A O 1
ATOM 2201 N N . ASP A 1 273 ? -17.028 -9.040 28.093 1.00 78.50 273 ASP A N 1
ATOM 2202 C CA . ASP A 1 273 ? -17.039 -10.139 27.122 1.00 78.50 273 ASP A CA 1
ATOM 2203 C C . ASP A 1 273 ? -16.255 -9.749 25.870 1.00 78.50 273 ASP A C 1
ATOM 2205 O O . ASP A 1 273 ? -16.380 -8.644 25.338 1.00 78.50 273 ASP A O 1
ATOM 2209 N N . LEU A 1 274 ? -15.467 -10.694 25.367 1.00 76.75 274 LEU A N 1
ATOM 2210 C CA . LEU A 1 274 ? -14.609 -10.507 24.204 1.00 76.75 274 LEU A CA 1
ATOM 2211 C C . LEU A 1 274 ? -15.114 -11.383 23.073 1.00 76.75 274 LEU A C 1
ATOM 2213 O O . LEU A 1 274 ? -15.147 -12.607 23.194 1.00 76.75 274 LEU A O 1
ATOM 2217 N N . LYS A 1 275 ? -15.494 -10.766 21.956 1.00 80.38 275 LYS A N 1
ATOM 2218 C CA . LYS A 1 275 ? -16.011 -11.485 20.789 1.00 80.38 275 LYS A CA 1
ATOM 2219 C C . LYS A 1 275 ? -15.193 -11.121 19.566 1.00 80.38 275 LYS A C 1
ATOM 2221 O O . LYS A 1 275 ? -15.136 -9.959 19.169 1.00 80.38 275 LYS A O 1
ATOM 2226 N N . LEU A 1 276 ? -14.586 -12.123 18.940 1.00 79.50 276 LEU A N 1
ATOM 2227 C CA . LEU A 1 276 ? -13.976 -11.946 17.631 1.00 79.50 276 LEU A CA 1
ATOM 2228 C C . LEU A 1 276 ? -15.078 -12.030 16.572 1.00 79.50 276 LEU A C 1
ATOM 2230 O O . LEU A 1 276 ? -15.717 -13.069 16.420 1.00 79.50 276 LEU A O 1
ATOM 2234 N N . LYS A 1 277 ? -15.314 -10.937 15.844 1.00 80.50 277 LYS A N 1
ATOM 2235 C CA . LYS A 1 277 ? -16.275 -10.899 14.733 1.00 80.50 277 LYS A CA 1
ATOM 2236 C C . LYS A 1 277 ? -15.621 -10.351 13.477 1.00 80.50 277 LYS A C 1
ATOM 2238 O O . LYS A 1 277 ? -14.730 -9.510 13.548 1.00 80.50 277 LYS A O 1
ATOM 2243 N N . ARG A 1 278 ? -16.082 -10.798 12.310 1.00 80.00 278 ARG A N 1
ATOM 2244 C CA . ARG A 1 278 ? -15.770 -10.133 11.041 1.00 80.00 278 ARG A CA 1
ATOM 2245 C C . ARG A 1 278 ? -16.826 -9.069 10.784 1.00 80.00 278 ARG A C 1
ATOM 2247 O O . ARG A 1 278 ? -18.009 -9.385 10.763 1.00 80.00 278 ARG A O 1
ATOM 2254 N N . ILE A 1 279 ? -16.391 -7.825 10.625 1.00 77.38 279 ILE A N 1
ATOM 2255 C CA . ILE A 1 279 ? -17.272 -6.678 10.374 1.00 77.38 279 ILE A CA 1
ATOM 2256 C C . ILE A 1 279 ? -16.759 -5.944 9.142 1.00 77.38 279 ILE A C 1
ATOM 2258 O O . ILE A 1 279 ? -15.544 -5.843 8.940 1.00 77.38 279 ILE A O 1
ATOM 2262 N N . THR A 1 280 ? -17.683 -5.451 8.318 1.00 73.56 280 THR A N 1
ATOM 2263 C CA . THR A 1 280 ? -17.388 -4.627 7.146 1.00 73.56 280 THR A CA 1
ATOM 2264 C C . THR A 1 280 ? -16.425 -3.504 7.504 1.00 73.56 280 THR A C 1
ATOM 2266 O O . THR A 1 280 ? -16.653 -2.737 8.436 1.00 73.56 280 THR A O 1
ATOM 2269 N N . SER A 1 281 ? -15.313 -3.440 6.777 1.00 64.69 281 SER A N 1
ATOM 2270 C CA . SER A 1 281 ? -14.173 -2.610 7.166 1.00 64.69 281 SER A CA 1
ATOM 2271 C C . SER A 1 281 ? -14.094 -1.253 6.482 1.00 64.69 281 SER A C 1
ATOM 2273 O O . SER A 1 281 ? -13.439 -0.344 6.991 1.00 64.69 281 SER A O 1
ATOM 2275 N N . LYS A 1 282 ? -14.732 -1.129 5.320 1.00 70.00 282 LYS A N 1
ATOM 2276 C CA . LYS A 1 282 ? -14.852 0.095 4.540 1.00 70.00 282 LYS A CA 1
ATOM 2277 C C . LYS A 1 282 ? -16.226 0.065 3.887 1.00 70.00 282 LYS A C 1
ATOM 2279 O O . LYS A 1 282 ? -16.593 -0.946 3.297 1.00 70.00 282 LYS A O 1
ATOM 2284 N N . ILE A 1 283 ? -16.963 1.158 4.013 1.00 70.88 283 ILE A N 1
ATOM 2285 C CA . ILE A 1 283 ? -18.206 1.379 3.280 1.00 70.88 283 ILE A CA 1
ATOM 2286 C C . ILE A 1 283 ? -17.936 2.579 2.388 1.00 70.88 283 ILE A C 1
ATOM 2288 O O . ILE A 1 283 ? -17.625 3.662 2.883 1.00 70.88 283 ILE A O 1
ATOM 2292 N N . GLN A 1 284 ? -17.975 2.364 1.078 1.00 71.19 284 GLN A N 1
ATOM 2293 C CA . GLN A 1 284 ? -17.936 3.459 0.123 1.00 71.19 284 GLN A CA 1
ATOM 2294 C C . GLN A 1 284 ? -19.367 3.957 -0.061 1.00 71.19 284 GLN A C 1
ATOM 2296 O O . GLN A 1 284 ? -20.282 3.163 -0.277 1.00 71.19 284 GLN A O 1
ATOM 2301 N N . THR A 1 285 ? -19.562 5.266 0.075 1.00 65.44 285 THR A N 1
ATOM 2302 C CA . THR A 1 285 ? -20.858 5.900 -0.164 1.00 65.44 285 THR A CA 1
ATOM 2303 C C . THR A 1 285 ? -20.711 6.964 -1.235 1.00 65.44 285 THR A C 1
ATOM 2305 O O . THR A 1 285 ? -19.701 7.664 -1.295 1.00 65.44 285 THR A O 1
ATOM 2308 N N . HIS A 1 286 ? -21.710 7.070 -2.101 1.00 65.50 286 HIS A N 1
ATOM 2309 C CA . HIS A 1 286 ? -21.782 8.100 -3.125 1.00 65.50 286 HIS A CA 1
ATOM 2310 C C . HIS A 1 286 ? -23.210 8.627 -3.173 1.00 65.50 286 HIS A C 1
ATOM 2312 O O . HIS A 1 286 ? -24.142 7.850 -3.376 1.00 65.50 286 HIS A O 1
ATOM 2318 N N . ILE A 1 287 ? -23.374 9.934 -2.938 1.00 70.69 287 ILE A N 1
ATOM 2319 C CA . ILE A 1 287 ? -24.689 10.588 -2.805 1.00 70.69 287 ILE A CA 1
ATOM 2320 C C . ILE A 1 287 ? -25.548 9.832 -1.770 1.00 70.69 287 ILE A C 1
ATOM 2322 O O . ILE A 1 287 ? -26.647 9.366 -2.047 1.00 70.69 287 ILE A O 1
ATOM 2326 N N . ALA A 1 288 ? -24.975 9.624 -0.579 1.00 58.03 288 ALA A N 1
ATOM 2327 C CA . ALA A 1 288 ? -25.589 8.927 0.558 1.00 58.03 288 ALA A CA 1
ATOM 2328 C C . ALA A 1 288 ? -26.011 7.455 0.336 1.00 58.03 288 ALA A C 1
ATOM 2330 O O . ALA A 1 288 ? -26.550 6.847 1.257 1.00 58.03 288 ALA A O 1
ATOM 2331 N N . LYS A 1 289 ? -25.716 6.844 -0.820 1.00 50.75 289 LYS A N 1
ATOM 2332 C CA . LYS A 1 289 ? -25.957 5.414 -1.071 1.00 50.75 289 LYS A CA 1
ATOM 2333 C C . LYS A 1 289 ? -24.677 4.606 -0.956 1.00 50.75 289 LYS A C 1
ATOM 2335 O O . LYS A 1 289 ? -23.640 5.022 -1.478 1.00 50.75 289 LYS A O 1
ATOM 2340 N N . ALA A 1 290 ? -24.750 3.452 -0.298 1.00 61.16 290 ALA A N 1
ATOM 2341 C CA . ALA A 1 290 ? -23.649 2.500 -0.289 1.00 61.16 290 ALA A CA 1
ATOM 2342 C C . ALA A 1 290 ? -23.421 1.950 -1.703 1.00 61.16 290 ALA A C 1
ATOM 2344 O O . ALA A 1 290 ? -24.364 1.763 -2.476 1.00 61.16 290 ALA A O 1
ATOM 2345 N N . GLY A 1 291 ? -22.162 1.705 -2.050 1.00 56.22 291 GLY A N 1
ATOM 2346 C CA . GLY A 1 291 ? -21.832 1.112 -3.333 1.00 56.22 291 GLY A CA 1
ATOM 2347 C C . GLY A 1 291 ? -20.531 0.331 -3.326 1.00 56.22 291 GLY A C 1
ATOM 2348 O O . GLY A 1 291 ? -19.685 0.494 -2.444 1.00 56.22 291 GLY A O 1
ATOM 2349 N N . ILE A 1 292 ? -20.405 -0.519 -4.336 1.00 59.53 292 ILE A N 1
ATOM 2350 C CA . ILE A 1 292 ? -19.169 -1.188 -4.728 1.00 59.53 292 ILE A CA 1
ATOM 2351 C C . ILE A 1 292 ? -18.769 -0.640 -6.096 1.00 59.53 292 ILE A C 1
ATOM 2353 O O . ILE A 1 292 ? -19.617 -0.404 -6.959 1.00 59.53 292 ILE A O 1
ATOM 2357 N N . GLU A 1 293 ? -17.471 -0.450 -6.289 1.00 57.84 293 GLU A N 1
ATOM 2358 C CA . GLU A 1 293 ? -16.888 -0.105 -7.580 1.00 57.84 293 GLU A CA 1
ATOM 2359 C C . GLU A 1 293 ? -16.242 -1.350 -8.185 1.00 57.84 293 GLU A C 1
ATOM 2361 O O . GLU A 1 293 ? -15.588 -2.141 -7.494 1.00 57.84 293 GLU A O 1
ATOM 2366 N N . LYS A 1 294 ? -16.448 -1.528 -9.486 1.00 56.81 294 LYS A N 1
ATOM 2367 C CA . LYS A 1 294 ? -15.829 -2.580 -10.278 1.00 56.81 294 LYS A CA 1
ATOM 2368 C C . LYS A 1 294 ? -14.942 -1.944 -11.319 1.00 56.81 294 LYS A C 1
ATOM 2370 O O . LYS A 1 294 ? -15.394 -1.055 -12.027 1.00 56.81 294 LYS A O 1
ATOM 2375 N N . LEU A 1 295 ? -13.706 -2.397 -11.386 1.00 54.59 295 LEU A N 1
ATOM 2376 C CA . LEU A 1 295 ? -12.694 -1.868 -12.283 1.00 54.59 295 LEU A CA 1
ATOM 2377 C C . LEU A 1 295 ? -12.538 -2.823 -13.466 1.00 54.59 295 LEU A C 1
ATOM 2379 O O . LEU A 1 295 ? -12.587 -4.042 -13.277 1.00 54.59 295 LEU A O 1
ATOM 2383 N N . ILE A 1 296 ? -12.423 -2.254 -14.662 1.00 54.09 296 ILE A N 1
ATOM 2384 C CA . ILE A 1 296 ? -12.243 -2.967 -15.923 1.00 54.09 296 ILE A CA 1
ATOM 2385 C C . ILE A 1 296 ? -11.109 -2.257 -16.669 1.00 54.09 296 ILE A C 1
ATOM 2387 O O . ILE A 1 296 ? -11.229 -1.065 -16.963 1.00 54.09 296 ILE A O 1
ATOM 2391 N N . ASP A 1 297 ? -10.031 -2.982 -16.967 1.00 53.22 297 ASP A N 1
ATOM 2392 C CA . ASP A 1 297 ? -9.018 -2.528 -17.929 1.00 53.22 297 ASP A CA 1
ATOM 2393 C C . ASP A 1 297 ? -9.203 -3.267 -19.266 1.00 53.22 297 ASP A C 1
ATOM 2395 O O . ASP A 1 297 ? -9.688 -4.404 -19.288 1.00 53.22 297 ASP A O 1
ATOM 2399 N N . TYR A 1 298 ? -8.818 -2.602 -20.355 1.00 46.50 298 TYR A N 1
ATOM 2400 C CA . TYR A 1 298 ? -8.783 -3.142 -21.717 1.00 46.50 298 TYR A CA 1
ATOM 2401 C C . TYR A 1 298 ? -7.372 -3.569 -22.104 1.00 46.50 298 TYR A C 1
ATOM 2403 O O . TYR A 1 298 ? -6.421 -2.871 -21.671 1.00 46.50 298 TYR A O 1
#

Secondary structure (DSSP, 8-state):
-TT--HHHHHHHHHHHHHHHHTSTTEEEEEEEES--SSTT----TT-EEEEEEEPPSB-B-TTS-B-EE-B-TTSPBPB-TTS-B-B-TTSEE-B-S-TT--SHHHHHHHHHHHT--TTPPPPP---HHHHHHHHHHHS-SSSEEEEEEES-HHHHHHHHHHHHHHHTT-TTS-GGG-EEPP-PEEEEEEEEE-HHHHHTTT--HHHHHHHIIIIII--EEEEEEETTEEEEEE----HHHHHHTTS----S---SS---HHHHHHHHHHHEEEEEEEEE---EEETTEEEEEEEE--

Organism: NCBI:txid1093978